Protein AF-A0A395UGI4-F1 (afdb_monomer)

Solvent-accessible surface area (backbone atoms only — not comparable to full-atom values): 19700 Å² total; per-residue (Å²): 137,86,82,78,85,77,80,78,75,86,82,89,70,91,66,65,62,76,94,48,85,80,87,84,87,88,86,59,79,79,59,77,71,51,45,39,60,83,46,100,85,31,59,90,41,23,66,78,26,71,66,46,48,51,50,50,52,51,50,52,51,53,50,51,51,52,50,50,53,50,48,53,52,51,39,50,52,51,52,53,51,36,54,75,70,63,32,61,76,83,80,79,77,87,56,60,68,61,46,53,51,53,51,51,50,46,51,51,51,51,38,54,45,39,71,76,45,43,70,82,72,42,87,83,55,49,72,66,56,48,27,49,53,48,48,51,51,43,48,59,75,71,41,95,56,54,67,64,53,49,54,52,51,50,56,60,72,69,46,51,75,69,53,48,50,52,53,51,60,47,55,76,78,42,51,70,68,57,51,50,54,50,53,50,54,52,47,55,51,51,52,49,53,52,52,48,51,43,40,51,72,74,34,28,92,76,39,41,40,63,88,48,51,47,56,52,42,72,80,41,37,42,81,83,34,68,80,42,54,84,50,82,84,76,93,55,53,41,55,51,45,51,48,52,5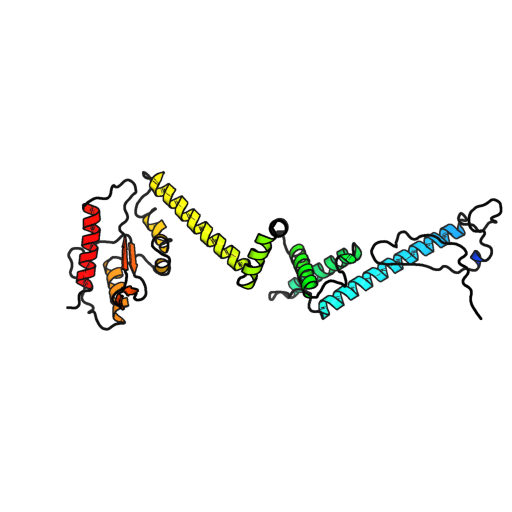1,51,55,65,50,47,82,47,95,66,76,78,90,68,80,83,89,51,98,66,49,82,54,74,66,79,37,76,42,70,46,90,63,69,46,69,46,99,82,71,44,73,41,75,59,68,48,81,44,84,79,70,33,60,76,58,82,86,50,70,67,60,54,49,49,55,52,48,53,51,49,54,52,51,62,71,69,50,70,130

Radius of gyration: 40.61 Å; Cα contacts (8 Å, |Δi|>4): 224; chains: 1; bounding box: 81×51×111 Å

Structure (mmCIF, N/CA/C/O backbone):
data_AF-A0A395UGI4-F1
#
_entry.id   AF-A0A395UGI4-F1
#
loop_
_atom_site.group_PDB
_atom_site.id
_atom_site.type_symbol
_atom_site.label_atom_id
_atom_site.label_alt_id
_atom_site.label_comp_id
_atom_site.label_asym_id
_atom_site.label_entity_id
_atom_site.label_seq_id
_atom_site.pdbx_PDB_ins_code
_atom_site.Cartn_x
_atom_site.Cartn_y
_atom_site.Cartn_z
_atom_site.occupancy
_atom_site.B_iso_or_equiv
_atom_site.auth_seq_id
_atom_site.auth_comp_id
_atom_site.auth_asym_id
_atom_site.auth_atom_id
_atom_site.pdbx_PDB_model_num
ATOM 1 N N . MET A 1 1 ? 45.024 -11.277 -51.605 1.00 31.66 1 MET A N 1
ATOM 2 C CA . MET A 1 1 ? 44.637 -9.966 -52.169 1.00 31.66 1 MET A CA 1
ATOM 3 C C . MET A 1 1 ? 44.112 -9.114 -51.014 1.00 31.66 1 MET A C 1
ATOM 5 O O . MET A 1 1 ? 43.078 -9.453 -50.453 1.00 31.66 1 MET A O 1
ATOM 9 N N . LYS A 1 2 ? 44.891 -8.131 -50.539 1.00 24.00 2 LYS A N 1
ATOM 10 C CA . LYS A 1 2 ? 44.502 -7.243 -49.428 1.00 24.00 2 LYS A CA 1
ATOM 11 C C . LYS A 1 2 ? 43.595 -6.148 -49.996 1.00 24.00 2 LYS A C 1
ATOM 13 O O . LYS A 1 2 ? 44.081 -5.300 -50.734 1.00 24.00 2 LYS A O 1
ATOM 18 N N . TRP A 1 3 ? 42.304 -6.174 -49.681 1.00 24.97 3 TRP A N 1
ATOM 19 C CA . TRP A 1 3 ? 41.402 -5.069 -50.006 1.00 24.97 3 TRP A CA 1
ATOM 20 C C . TRP A 1 3 ? 41.638 -3.941 -48.996 1.00 24.97 3 TRP A C 1
ATOM 22 O O . TRP A 1 3 ? 41.235 -4.045 -47.841 1.00 24.97 3 TRP A O 1
ATOM 32 N N . ILE A 1 4 ? 42.340 -2.888 -49.413 1.00 26.75 4 ILE A N 1
ATOM 33 C CA . ILE A 1 4 ? 42.411 -1.629 -48.667 1.00 26.75 4 ILE A CA 1
ATOM 34 C C . ILE A 1 4 ? 41.122 -0.871 -48.999 1.00 26.75 4 ILE A C 1
ATOM 36 O O . ILE A 1 4 ? 40.956 -0.389 -50.116 1.00 26.75 4 ILE A O 1
ATOM 40 N N . ILE A 1 5 ? 40.182 -0.805 -48.054 1.00 36.19 5 ILE A N 1
ATOM 41 C CA . ILE A 1 5 ? 38.991 0.043 -48.186 1.00 36.19 5 ILE A CA 1
ATOM 42 C C . ILE A 1 5 ? 39.437 1.481 -47.897 1.00 36.19 5 ILE A C 1
ATOM 44 O O . ILE A 1 5 ? 39.562 1.883 -46.743 1.00 36.19 5 ILE A O 1
ATOM 48 N N . LEU A 1 6 ? 39.729 2.246 -48.949 1.00 38.75 6 LEU A N 1
ATOM 49 C CA . LEU A 1 6 ? 39.945 3.690 -48.856 1.00 38.75 6 LEU A CA 1
ATOM 50 C C . LEU A 1 6 ? 38.591 4.372 -48.618 1.00 38.75 6 LEU A C 1
ATOM 52 O O . LEU A 1 6 ? 37.733 4.400 -49.499 1.00 38.75 6 LEU A O 1
ATOM 56 N N . LEU A 1 7 ? 38.391 4.914 -47.417 1.00 51.94 7 LEU A N 1
ATOM 57 C CA . LEU A 1 7 ? 37.257 5.784 -47.101 1.00 51.94 7 LEU A CA 1
ATOM 58 C C . LEU A 1 7 ? 37.448 7.124 -47.827 1.00 51.94 7 LEU A C 1
ATOM 60 O O . LEU A 1 7 ? 38.181 7.985 -47.353 1.00 51.94 7 LEU A O 1
ATOM 64 N N . ARG A 1 8 ? 36.806 7.285 -48.992 1.00 61.00 8 ARG A N 1
ATOM 65 C CA . ARG A 1 8 ? 36.917 8.496 -49.830 1.00 61.00 8 ARG A CA 1
ATOM 66 C C . ARG A 1 8 ? 36.122 9.696 -49.293 1.00 61.00 8 ARG A C 1
ATOM 68 O O . ARG A 1 8 ? 36.435 10.831 -49.629 1.00 61.00 8 ARG A O 1
ATOM 75 N N . ASN A 1 9 ? 35.104 9.469 -48.460 1.00 68.00 9 ASN A N 1
ATOM 76 C CA . ASN A 1 9 ? 34.315 10.522 -47.812 1.00 68.00 9 ASN A CA 1
ATOM 77 C C . ASN A 1 9 ? 33.636 9.991 -46.536 1.00 68.00 9 ASN A C 1
ATOM 79 O O . ASN A 1 9 ? 33.322 8.801 -46.452 1.00 68.00 9 ASN A O 1
ATOM 83 N N . LYS A 1 10 ? 33.400 10.865 -45.549 1.00 72.69 10 LYS A N 1
ATOM 84 C CA . LYS A 1 10 ? 32.690 10.542 -44.304 1.00 72.69 10 LYS A CA 1
ATOM 85 C C . LYS A 1 10 ? 31.566 11.548 -44.067 1.00 72.69 10 LYS A C 1
ATOM 87 O O . LYS A 1 10 ? 31.830 12.723 -43.835 1.00 72.69 10 LYS A O 1
ATOM 92 N N . ALA A 1 11 ? 30.334 11.053 -44.014 1.00 68.56 11 ALA A N 1
ATOM 93 C CA . ALA A 1 11 ? 29.184 11.800 -43.517 1.00 68.56 11 ALA A CA 1
ATOM 94 C C . ALA A 1 11 ? 28.806 11.295 -42.118 1.00 68.56 11 ALA A C 1
ATOM 96 O O . ALA A 1 11 ? 28.789 10.087 -41.869 1.00 68.56 11 ALA A O 1
ATOM 97 N N . LEU A 1 12 ? 28.513 12.212 -41.193 1.00 73.50 12 LEU A N 1
ATOM 98 C CA . LEU A 1 12 ? 28.021 11.847 -39.865 1.00 73.50 12 LEU A CA 1
ATOM 99 C C . LEU A 1 12 ? 26.529 11.495 -39.924 1.00 73.50 12 LEU A C 1
ATOM 101 O O . LEU A 1 12 ? 25.756 12.091 -40.676 1.00 73.50 12 LEU A O 1
ATOM 105 N N . SER A 1 13 ? 26.140 10.510 -39.119 1.00 67.44 13 SER A N 1
ATOM 106 C CA . SER A 1 13 ? 24.744 10.152 -38.877 1.00 67.44 13 SER A CA 1
ATOM 107 C C . SER A 1 13 ? 24.274 10.799 -37.578 1.00 67.44 13 SER A C 1
ATOM 109 O O . SER A 1 13 ? 24.976 10.738 -36.570 1.00 67.44 13 SER A O 1
ATOM 111 N N . GLU A 1 14 ? 23.066 11.357 -37.585 1.00 66.75 14 GLU A N 1
ATOM 112 C CA . GLU A 1 14 ? 22.390 11.887 -36.389 1.00 66.75 14 GLU A CA 1
ATOM 113 C C . GLU A 1 14 ? 21.842 10.770 -35.477 1.00 66.75 14 GLU A C 1
ATOM 115 O O . GLU A 1 14 ? 21.371 11.033 -34.376 1.00 66.75 14 GLU A O 1
ATOM 120 N N . LEU A 1 15 ? 21.914 9.507 -35.916 1.00 66.25 15 LEU A N 1
ATOM 121 C CA . LEU A 1 15 ? 21.342 8.349 -35.219 1.00 66.25 15 LEU A CA 1
ATOM 122 C C . LEU A 1 15 ? 22.221 7.817 -34.068 1.00 66.25 15 LEU A C 1
ATOM 124 O O . LEU A 1 15 ? 21.786 6.938 -33.328 1.00 66.25 15 LEU A O 1
ATOM 128 N N . ASN A 1 16 ? 23.450 8.322 -33.906 1.00 57.03 16 ASN A N 1
ATOM 129 C CA . ASN A 1 16 ? 24.426 7.846 -32.911 1.00 57.03 16 ASN A CA 1
ATOM 130 C C . ASN A 1 16 ? 24.257 8.511 -31.538 1.00 57.03 16 ASN A C 1
ATOM 132 O O . ASN A 1 16 ? 25.210 9.018 -30.946 1.00 57.03 16 ASN A O 1
ATOM 136 N N . LEU A 1 17 ? 23.034 8.507 -31.022 1.00 54.41 17 LEU A N 1
ATOM 137 C CA . LEU A 1 17 ? 22.710 8.999 -29.690 1.00 54.41 17 LEU A CA 1
ATOM 138 C C . LEU A 1 17 ? 21.843 7.936 -29.006 1.00 54.41 17 LEU A C 1
ATOM 140 O O . LEU A 1 17 ? 20.957 7.366 -29.640 1.00 54.41 17 LEU A O 1
ATOM 144 N N . LYS A 1 18 ? 22.090 7.690 -27.710 1.00 56.59 18 LYS A N 1
ATOM 145 C CA . LYS A 1 18 ? 21.330 6.765 -26.836 1.00 56.59 18 LYS A CA 1
ATOM 146 C C . LYS A 1 18 ? 21.670 5.265 -26.942 1.00 56.59 18 LYS A C 1
ATOM 148 O O . LYS A 1 18 ? 20.786 4.422 -27.038 1.00 56.59 18 LYS A O 1
ATOM 153 N N . GLY A 1 19 ? 22.957 4.908 -26.895 1.00 57.75 19 GLY A N 1
ATOM 154 C CA . GLY A 1 19 ? 23.402 3.522 -26.636 1.00 57.75 19 GLY A CA 1
ATOM 155 C C . GLY A 1 19 ? 23.408 2.558 -27.832 1.00 57.75 19 GLY A C 1
ATOM 156 O O . GLY A 1 19 ? 23.822 1.411 -27.679 1.00 57.75 19 GLY A O 1
ATOM 157 N N . PHE A 1 20 ? 23.020 3.025 -29.020 1.00 65.44 20 PHE A N 1
ATOM 158 C CA . PHE A 1 20 ? 23.080 2.275 -30.273 1.00 65.44 20 PHE A CA 1
ATOM 159 C C . PHE A 1 20 ? 23.992 2.991 -31.271 1.00 65.44 20 PHE A C 1
ATOM 161 O O . PHE A 1 20 ? 23.772 4.161 -31.580 1.00 65.44 20 PHE A O 1
ATOM 168 N N . PHE A 1 21 ? 25.003 2.289 -31.786 1.00 71.44 21 PHE A N 1
ATOM 169 C CA . PHE A 1 21 ? 25.930 2.824 -32.783 1.00 71.44 21 PHE A CA 1
ATOM 170 C C . PHE A 1 21 ? 25.646 2.181 -34.133 1.00 71.44 21 PHE A C 1
ATOM 172 O O . PHE A 1 21 ? 25.676 0.958 -34.259 1.00 71.44 21 PHE A O 1
ATOM 179 N N . CYS A 1 22 ? 25.379 3.001 -35.144 1.00 73.50 22 CYS A N 1
ATOM 180 C CA . CYS A 1 22 ? 25.118 2.531 -36.496 1.00 73.50 22 CYS A CA 1
ATOM 181 C C . CYS A 1 22 ? 26.097 3.174 -37.481 1.00 73.50 22 CYS A C 1
ATOM 183 O O . CYS A 1 22 ? 26.557 4.309 -37.320 1.00 73.50 22 CYS A O 1
ATOM 185 N N . SER A 1 23 ? 26.485 2.415 -38.498 1.00 80.88 23 SER A N 1
ATOM 186 C CA . SER A 1 23 ? 27.368 2.873 -39.567 1.00 80.88 23 SER A CA 1
ATOM 187 C C . SER A 1 23 ? 26.987 2.153 -40.848 1.00 80.88 23 SER A C 1
ATOM 189 O O . SER A 1 23 ? 26.719 0.955 -40.828 1.00 80.88 23 SER A O 1
ATOM 191 N N . ALA A 1 24 ? 26.962 2.887 -41.954 1.00 82.12 24 ALA A N 1
ATOM 192 C CA . ALA A 1 24 ? 26.753 2.329 -43.280 1.00 82.12 24 ALA A CA 1
ATOM 193 C C . ALA A 1 24 ? 27.998 2.572 -44.129 1.00 82.12 24 ALA A C 1
ATOM 195 O O . ALA A 1 24 ? 28.580 3.656 -44.086 1.00 82.12 24 ALA A O 1
ATOM 196 N N . TYR A 1 25 ? 28.367 1.572 -44.923 1.00 85.31 25 TYR A N 1
ATOM 197 C CA . TYR A 1 25 ? 29.405 1.687 -45.939 1.00 85.31 25 TYR A CA 1
ATOM 198 C C . TYR A 1 25 ? 28.746 1.555 -47.305 1.00 85.31 25 TYR A C 1
ATOM 200 O O . TYR A 1 25 ? 28.062 0.567 -47.574 1.00 85.31 25 TYR A O 1
ATOM 208 N N . VAL A 1 26 ? 28.942 2.556 -48.161 1.00 84.44 26 VAL A N 1
ATOM 209 C CA . VAL A 1 26 ? 28.437 2.544 -49.535 1.00 84.44 26 VAL A CA 1
ATOM 210 C C . VAL A 1 26 ? 29.608 2.291 -50.471 1.00 84.44 26 VAL A C 1
ATOM 212 O O . VAL A 1 26 ? 30.616 2.992 -50.413 1.00 84.44 26 VAL A O 1
ATOM 215 N N . ARG A 1 27 ? 29.470 1.285 -51.336 1.00 86.75 27 ARG A N 1
ATOM 216 C CA . ARG A 1 27 ? 30.427 0.976 -52.399 1.00 86.75 27 ARG A CA 1
ATOM 217 C C . ARG A 1 27 ? 29.729 1.122 -53.745 1.00 86.75 27 ARG A C 1
ATOM 219 O O . ARG A 1 27 ? 28.652 0.565 -53.932 1.00 86.75 27 ARG A O 1
ATOM 226 N N . SER A 1 28 ? 30.342 1.869 -54.652 1.00 84.88 28 SER A N 1
ATOM 227 C CA . SER A 1 28 ? 29.897 2.039 -56.035 1.00 84.88 28 SER A CA 1
ATOM 228 C C . SER A 1 28 ? 31.080 2.507 -56.875 1.00 84.88 28 SER A C 1
ATOM 230 O O . SER A 1 28 ? 31.864 3.326 -56.393 1.00 84.88 28 SER A O 1
ATOM 232 N N . ASP A 1 29 ? 31.163 2.043 -58.118 1.00 86.56 29 ASP A N 1
ATOM 233 C CA . ASP A 1 29 ? 32.174 2.471 -59.097 1.00 86.56 29 ASP A CA 1
ATOM 234 C C . ASP A 1 29 ? 32.059 3.980 -59.396 1.00 86.56 29 ASP A C 1
ATOM 236 O O . ASP A 1 29 ? 33.015 4.638 -59.797 1.00 86.56 29 ASP A O 1
ATOM 240 N N . TRP A 1 30 ? 30.899 4.590 -59.107 1.00 85.19 30 TRP A N 1
ATOM 241 C CA . TRP A 1 30 ? 30.729 6.044 -59.168 1.00 85.19 30 TRP A CA 1
ATOM 242 C C . TRP A 1 30 ? 31.754 6.790 -58.298 1.00 85.19 30 TRP A C 1
ATOM 244 O O . TRP A 1 30 ? 32.208 7.867 -58.678 1.00 85.19 30 TRP A O 1
ATOM 254 N N . PHE A 1 31 ? 32.171 6.206 -57.169 1.00 84.94 31 PHE A N 1
ATOM 255 C CA . PHE A 1 31 ? 33.132 6.830 -56.261 1.00 84.94 31 PHE A CA 1
ATOM 256 C C . PHE A 1 31 ? 34.591 6.757 -56.740 1.00 84.94 31 PHE A C 1
ATOM 258 O O . PHE A 1 31 ? 35.448 7.348 -56.080 1.00 84.94 31 PHE A O 1
ATOM 265 N N . ASP A 1 32 ? 34.895 6.084 -57.857 1.00 83.81 32 ASP A N 1
ATOM 266 C CA . ASP A 1 32 ? 36.275 5.850 -58.306 1.00 83.81 32 ASP A CA 1
ATOM 267 C C . ASP A 1 32 ? 37.036 7.117 -58.728 1.00 83.81 32 ASP A C 1
ATOM 269 O O . ASP A 1 32 ? 38.257 7.160 -58.558 1.00 83.81 32 ASP A O 1
ATOM 273 N N . ASP A 1 33 ? 36.320 8.185 -59.098 1.00 81.12 33 ASP A N 1
ATOM 274 C CA . ASP A 1 33 ? 36.875 9.518 -59.408 1.00 81.12 33 ASP A CA 1
ATOM 275 C C . ASP A 1 33 ? 36.258 10.628 -58.533 1.00 81.12 33 ASP A C 1
ATOM 277 O O . ASP A 1 33 ? 36.133 11.775 -58.954 1.00 81.12 33 ASP A O 1
ATOM 281 N N . PHE A 1 34 ? 35.787 10.289 -57.329 1.00 81.38 34 PHE A N 1
ATOM 282 C CA . PHE A 1 34 ? 35.134 11.257 -56.442 1.00 81.38 34 PHE A CA 1
ATOM 283 C C . PHE A 1 34 ? 36.121 12.315 -55.926 1.00 81.38 34 PHE A C 1
ATOM 285 O O . PHE A 1 34 ? 37.081 11.977 -55.231 1.00 81.38 34 PHE A O 1
ATOM 292 N N . GLY A 1 35 ? 35.844 13.588 -56.219 1.00 77.25 35 GLY A N 1
ATOM 293 C CA . GLY A 1 35 ? 36.692 14.739 -55.891 1.00 77.25 35 GLY A CA 1
ATOM 294 C C . GLY A 1 35 ? 36.603 15.225 -54.442 1.00 77.25 35 GLY A C 1
ATOM 295 O O . GLY A 1 35 ? 37.319 16.144 -54.063 1.00 77.25 35 GLY A O 1
ATOM 296 N N . GLY A 1 36 ? 35.755 14.618 -53.606 1.00 78.50 36 GLY A N 1
ATO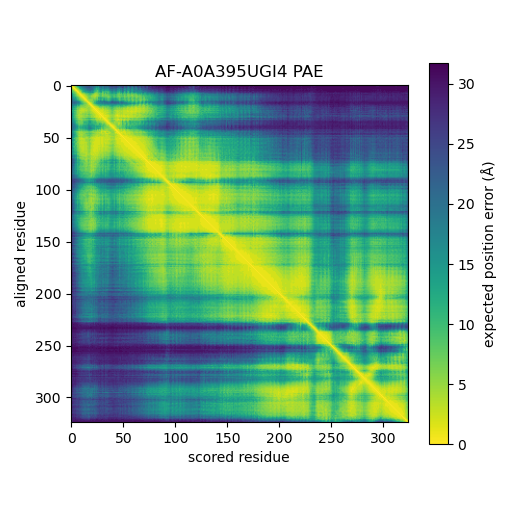M 297 C CA . GLY A 1 36 ? 35.567 15.078 -52.232 1.00 78.50 36 GLY A CA 1
ATOM 298 C C . GLY A 1 36 ? 34.606 16.264 -52.157 1.00 78.50 36 GLY A C 1
ATOM 299 O O . GLY A 1 36 ? 33.485 16.185 -52.666 1.00 78.50 36 GLY A O 1
ATOM 300 N N . ASN A 1 37 ? 35.036 17.333 -51.483 1.00 75.38 37 ASN A N 1
ATOM 301 C CA . ASN A 1 37 ? 34.255 18.563 -51.340 1.00 75.38 37 ASN A CA 1
ATOM 302 C C . ASN A 1 37 ? 34.109 19.286 -52.685 1.00 75.38 37 ASN A C 1
ATOM 304 O O . ASN A 1 37 ? 34.891 19.061 -53.608 1.00 75.38 37 ASN A O 1
ATOM 308 N N . ALA A 1 38 ? 33.092 20.137 -52.805 1.00 74.31 38 ALA A N 1
ATOM 309 C CA . ALA A 1 38 ? 32.912 20.994 -53.969 1.00 74.31 38 ALA A CA 1
ATOM 310 C C . ALA A 1 38 ? 33.976 22.108 -53.968 1.00 74.31 38 ALA A C 1
ATOM 312 O O . ALA A 1 38 ? 33.797 23.134 -53.323 1.00 74.31 38 ALA A O 1
ATOM 313 N N . ASP A 1 39 ? 35.079 21.891 -54.684 1.00 72.69 39 ASP A N 1
ATOM 314 C CA . ASP A 1 39 ? 36.152 22.862 -54.886 1.00 72.69 39 ASP A CA 1
ATOM 315 C C . ASP A 1 39 ? 36.352 23.094 -56.392 1.00 72.69 39 ASP A C 1
ATOM 317 O O . ASP A 1 39 ? 35.886 22.321 -57.226 1.00 72.69 39 ASP A O 1
ATOM 321 N N . LEU A 1 40 ? 37.099 24.138 -56.766 1.00 63.25 40 LEU A N 1
ATOM 322 C CA . LEU A 1 40 ? 37.352 24.502 -58.172 1.00 63.25 40 LEU A CA 1
ATOM 323 C C . LEU A 1 40 ? 38.037 23.384 -58.993 1.00 63.25 40 LEU A C 1
ATOM 325 O O . LEU A 1 40 ? 38.033 23.420 -60.220 1.00 63.25 40 LEU A O 1
ATOM 329 N N . LEU A 1 41 ? 38.664 22.418 -58.313 1.00 65.50 41 LEU A N 1
ATOM 330 C CA . LEU A 1 41 ? 39.363 21.269 -58.902 1.00 65.50 41 LEU A CA 1
ATOM 331 C C . LEU A 1 41 ? 38.520 19.985 -58.886 1.00 65.50 41 LEU A C 1
ATOM 333 O O . LEU A 1 41 ? 38.939 18.963 -59.431 1.00 65.50 41 LEU A O 1
ATOM 337 N N . SER A 1 42 ? 37.356 20.023 -58.243 1.00 64.38 42 SER A N 1
ATOM 338 C CA . SER A 1 42 ? 36.440 18.897 -58.155 1.00 64.38 42 SER A CA 1
ATOM 339 C C . SER A 1 42 ? 35.667 18.820 -59.468 1.00 64.38 42 SER A C 1
ATOM 341 O O . SER A 1 42 ? 34.894 19.717 -59.786 1.00 64.38 42 SER A O 1
ATOM 343 N N . GLY A 1 43 ? 35.897 17.769 -60.260 1.00 71.50 43 GLY A N 1
ATOM 344 C CA . GLY A 1 43 ? 35.063 17.484 -61.436 1.00 71.50 43 GLY A CA 1
ATOM 345 C C . GLY A 1 43 ? 33.609 17.181 -61.042 1.00 71.50 43 GLY A C 1
ATOM 346 O O . GLY A 1 43 ? 33.251 17.271 -59.873 1.00 71.50 43 GLY A O 1
ATOM 347 N N . ASP A 1 44 ? 32.782 16.716 -61.980 1.00 77.38 44 ASP A N 1
ATOM 348 C CA . ASP A 1 44 ? 31.323 16.527 -61.801 1.00 77.38 44 ASP A CA 1
ATOM 349 C C . ASP A 1 44 ? 30.893 15.570 -60.657 1.00 77.38 44 ASP A C 1
ATOM 351 O O . ASP A 1 44 ? 29.709 15.437 -60.343 1.00 77.38 44 ASP A O 1
ATOM 355 N N . LYS A 1 45 ? 31.841 14.872 -60.019 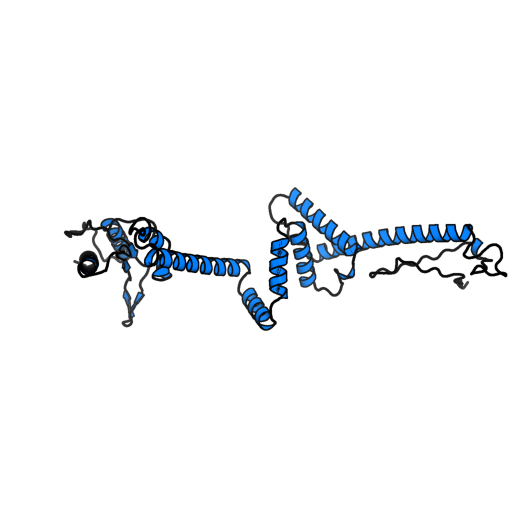1.00 83.94 45 LYS A N 1
ATOM 356 C CA . LYS A 1 45 ? 31.616 13.925 -58.919 1.00 83.94 45 LYS A CA 1
ATOM 357 C C . LYS A 1 45 ? 32.122 14.502 -57.591 1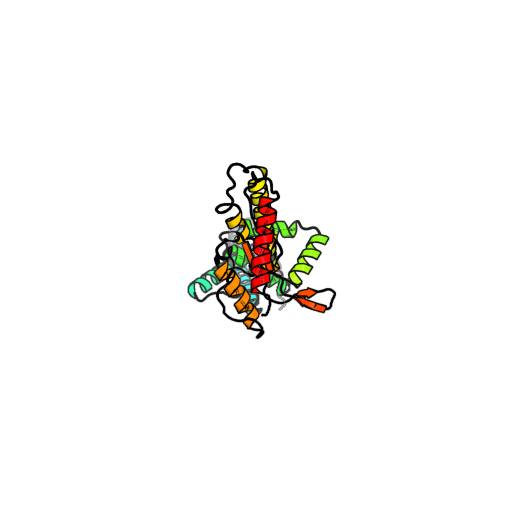.00 83.94 45 LYS A C 1
ATOM 359 O O . LYS A 1 45 ? 33.258 14.254 -57.191 1.00 83.94 45 LYS A O 1
ATOM 364 N N . HIS A 1 46 ? 31.262 15.223 -56.879 1.00 83.81 46 HIS A N 1
ATOM 365 C CA . HIS A 1 46 ? 31.567 15.849 -55.582 1.00 83.81 46 HIS A CA 1
ATOM 366 C C . HIS A 1 46 ? 30.367 15.783 -54.621 1.00 83.81 46 HIS A C 1
ATOM 368 O O . HIS A 1 46 ? 29.291 15.300 -54.988 1.00 83.81 46 HIS A O 1
ATOM 374 N N . THR A 1 47 ? 30.538 16.255 -53.382 1.00 82.50 47 THR A N 1
ATOM 375 C CA . THR A 1 47 ? 29.516 16.209 -52.314 1.00 82.50 47 THR A CA 1
ATOM 376 C C . THR A 1 47 ? 28.202 16.930 -52.626 1.00 82.50 47 THR A C 1
ATOM 378 O O . THR A 1 47 ? 27.209 16.675 -51.952 1.00 82.50 47 THR A O 1
ATOM 381 N N . GLU A 1 48 ? 28.178 17.825 -53.612 1.00 82.81 48 GLU A N 1
ATOM 382 C CA . GLU A 1 48 ? 26.976 18.584 -53.999 1.00 82.81 48 GLU A CA 1
ATOM 383 C C . GLU A 1 48 ? 26.351 18.077 -55.307 1.00 82.81 48 GLU A C 1
ATOM 385 O O . GLU A 1 48 ? 25.309 18.572 -55.718 1.00 82.81 48 GLU A O 1
ATOM 390 N N . SER A 1 49 ? 26.950 17.068 -55.951 1.00 86.56 49 SER A N 1
ATOM 391 C CA . SER A 1 49 ? 26.372 16.457 -57.151 1.00 86.56 49 SER A CA 1
ATOM 392 C C . SER A 1 49 ? 25.037 15.770 -56.837 1.00 86.56 49 SER A C 1
ATOM 394 O O . SER A 1 49 ? 24.909 15.080 -55.820 1.00 86.56 49 SER A O 1
ATOM 396 N N . ASP A 1 50 ? 24.056 15.885 -57.740 1.00 87.25 50 ASP A N 1
ATOM 397 C CA . ASP A 1 50 ? 22.722 15.282 -57.571 1.00 87.25 50 ASP A CA 1
ATOM 398 C C . ASP A 1 50 ? 22.801 13.780 -57.267 1.00 87.25 50 ASP A C 1
ATOM 400 O O . ASP A 1 50 ? 22.078 13.252 -56.419 1.00 87.25 50 ASP A O 1
ATOM 404 N N . VAL A 1 51 ? 23.737 13.090 -57.925 1.00 87.38 51 VAL A N 1
ATOM 405 C CA . VAL A 1 51 ? 23.978 11.657 -57.732 1.00 87.38 51 VAL A CA 1
ATOM 406 C C . VAL A 1 51 ? 24.472 11.369 -56.313 1.00 87.38 51 VAL A C 1
ATOM 408 O O . VAL A 1 51 ? 23.960 10.452 -55.668 1.00 87.38 51 VAL A O 1
ATOM 411 N N . PHE A 1 52 ? 25.410 12.159 -55.777 1.00 85.75 52 PHE A N 1
ATOM 412 C CA . PHE A 1 52 ? 25.862 12.006 -54.391 1.00 85.75 52 PHE A CA 1
ATOM 413 C C . PHE A 1 52 ? 24.736 12.272 -53.395 1.00 85.75 52 PHE A C 1
ATOM 415 O O . PHE A 1 52 ? 24.559 11.495 -52.456 1.00 85.75 52 PHE A O 1
ATOM 422 N N . VAL A 1 53 ? 23.952 13.334 -53.605 1.00 86.00 53 VAL A N 1
ATOM 423 C CA . VAL A 1 53 ? 22.819 13.689 -52.738 1.00 86.00 53 VAL A CA 1
ATOM 424 C C . VAL A 1 53 ? 21.797 12.550 -52.697 1.00 86.00 53 VAL A C 1
ATOM 426 O O . VAL A 1 53 ? 21.360 12.156 -51.613 1.00 86.00 53 VAL A O 1
ATOM 429 N N . GLN A 1 54 ? 21.475 11.946 -53.846 1.00 88.56 54 GLN A N 1
ATOM 430 C CA . GLN A 1 54 ? 20.586 10.783 -53.923 1.00 88.56 54 GLN A CA 1
ATOM 431 C C . GLN A 1 54 ? 21.176 9.541 -53.244 1.00 88.56 54 GLN A C 1
ATOM 433 O O . GLN A 1 54 ? 20.474 8.859 -52.492 1.00 88.56 54 GLN A O 1
ATOM 438 N N . ILE A 1 55 ? 22.463 9.241 -53.464 1.00 87.50 55 ILE A N 1
ATOM 439 C CA . ILE A 1 55 ? 23.149 8.123 -52.798 1.00 87.50 55 ILE A CA 1
ATOM 440 C C . ILE A 1 55 ? 23.126 8.320 -51.278 1.00 87.50 55 ILE A C 1
ATOM 442 O O . ILE A 1 55 ? 22.786 7.390 -50.544 1.00 87.50 55 ILE A O 1
ATOM 446 N N . LEU A 1 56 ? 23.437 9.526 -50.798 1.00 85.19 56 LEU A N 1
ATOM 447 C CA . LEU A 1 56 ? 23.449 9.858 -49.378 1.00 85.19 56 LEU A CA 1
ATOM 448 C C . LEU A 1 56 ? 22.046 9.772 -48.768 1.00 85.19 56 LEU A C 1
ATOM 450 O O . LEU A 1 56 ? 21.894 9.205 -47.687 1.00 85.19 56 LEU A O 1
ATOM 454 N N . ALA A 1 57 ? 21.019 10.284 -49.452 1.00 86.31 57 ALA A N 1
ATOM 455 C CA . ALA A 1 57 ? 19.630 10.190 -49.008 1.00 86.31 57 ALA A CA 1
ATOM 456 C C . ALA A 1 57 ? 19.169 8.727 -48.896 1.00 86.31 57 ALA A C 1
ATOM 458 O O . ALA A 1 57 ? 18.623 8.324 -47.866 1.00 86.31 57 ALA A O 1
ATOM 459 N N . ASN A 1 58 ? 19.466 7.903 -49.905 1.00 88.75 58 ASN A N 1
ATOM 460 C CA . ASN A 1 58 ? 19.148 6.474 -49.896 1.00 88.75 58 ASN A CA 1
ATOM 461 C C . ASN A 1 58 ? 19.904 5.719 -48.797 1.00 88.75 58 ASN A C 1
ATOM 463 O O . ASN A 1 58 ? 19.310 4.906 -48.087 1.00 88.75 58 ASN A O 1
ATOM 467 N N . ALA A 1 59 ? 21.196 6.003 -48.615 1.00 87.00 59 ALA A N 1
ATOM 468 C CA . ALA A 1 59 ? 22.009 5.399 -47.565 1.00 87.00 59 ALA A CA 1
ATOM 469 C C . ALA A 1 59 ? 21.500 5.775 -46.167 1.00 87.00 59 ALA A C 1
ATOM 471 O O . ALA A 1 59 ? 21.348 4.896 -45.321 1.00 87.00 59 ALA A O 1
ATOM 472 N N . LYS A 1 60 ? 21.169 7.054 -45.934 1.00 84.50 60 LYS A N 1
ATOM 473 C CA . LYS A 1 60 ? 20.561 7.524 -44.678 1.00 84.50 60 LYS A CA 1
ATOM 474 C C . LYS A 1 60 ? 19.206 6.864 -44.425 1.00 84.50 60 LYS A C 1
ATOM 476 O O . LYS A 1 60 ? 18.950 6.438 -43.302 1.00 84.50 60 LYS A O 1
ATOM 481 N N . SER A 1 61 ? 18.361 6.741 -45.451 1.00 86.50 61 SER A N 1
ATOM 482 C CA . SER A 1 61 ? 17.043 6.104 -45.339 1.00 86.50 61 SER A CA 1
ATOM 483 C C . SER A 1 61 ? 17.157 4.618 -44.976 1.00 86.50 61 SER A C 1
ATOM 485 O O . SER A 1 61 ? 16.563 4.178 -43.992 1.00 86.50 61 SER A O 1
ATOM 487 N N . ARG A 1 62 ? 18.013 3.858 -45.678 1.00 86.69 62 ARG A N 1
ATOM 488 C CA . ARG A 1 62 ? 18.276 2.444 -45.355 1.00 86.69 62 ARG A CA 1
ATOM 489 C C . ARG A 1 62 ? 18.898 2.265 -43.975 1.00 86.69 62 ARG A C 1
ATOM 491 O O . ARG A 1 62 ? 18.450 1.415 -43.217 1.00 86.69 62 ARG A O 1
ATOM 498 N N . LEU A 1 63 ? 19.887 3.087 -43.618 1.00 85.00 63 LEU A N 1
ATOM 499 C CA . LEU A 1 63 ? 20.505 3.050 -42.290 1.00 85.00 63 LEU A CA 1
ATOM 500 C C . LEU A 1 63 ? 19.477 3.322 -41.185 1.00 85.00 63 LEU A C 1
ATOM 502 O O . LEU A 1 63 ? 19.501 2.656 -40.155 1.00 85.00 63 LEU A O 1
ATOM 506 N N . ARG A 1 64 ? 18.549 4.262 -41.404 1.00 83.06 64 ARG A N 1
ATOM 507 C CA . ARG A 1 64 ? 17.452 4.546 -40.472 1.00 83.06 64 ARG A CA 1
ATOM 508 C C . ARG A 1 64 ? 16.492 3.363 -40.342 1.00 83.06 64 ARG A C 1
ATOM 510 O O . ARG A 1 64 ? 16.081 3.056 -39.228 1.00 83.06 64 ARG A O 1
ATOM 517 N N . GLN A 1 65 ? 16.154 2.699 -41.445 1.00 84.88 65 GLN A N 1
ATOM 518 C CA . GLN A 1 65 ? 15.299 1.511 -41.430 1.00 84.88 65 GLN A CA 1
ATOM 519 C C . GLN A 1 65 ? 15.951 0.355 -40.657 1.00 84.88 65 GLN A C 1
ATOM 521 O O . GLN A 1 65 ? 15.326 -0.206 -39.760 1.00 84.88 65 GLN A O 1
ATOM 526 N N . GLU A 1 66 ? 17.224 0.059 -40.930 1.00 83.31 66 GLU A N 1
ATOM 527 C CA . GLU A 1 66 ? 17.983 -0.965 -40.198 1.00 83.31 66 GLU A CA 1
ATOM 528 C C . GLU A 1 66 ? 18.145 -0.618 -38.715 1.00 83.31 66 GLU A C 1
ATOM 530 O O . GLU A 1 66 ? 18.016 -1.481 -37.852 1.00 83.31 66 GLU A O 1
ATOM 535 N N . TYR A 1 67 ? 18.360 0.660 -38.396 1.00 80.62 67 TYR A N 1
ATOM 536 C CA . TYR A 1 67 ? 18.426 1.137 -37.017 1.00 80.62 67 TYR A CA 1
ATOM 537 C C . TYR A 1 67 ? 17.113 0.891 -36.253 1.00 80.62 67 TYR A C 1
ATOM 539 O O . TYR A 1 67 ? 17.145 0.431 -35.110 1.00 80.62 67 TYR A O 1
ATOM 547 N N . ILE A 1 68 ? 15.960 1.159 -36.877 1.00 77.88 68 ILE A N 1
ATOM 548 C CA . ILE A 1 68 ? 14.639 0.887 -36.286 1.00 77.88 68 ILE A CA 1
ATOM 549 C C . ILE A 1 68 ? 14.440 -0.623 -36.101 1.00 77.88 68 ILE A C 1
ATOM 551 O O . ILE A 1 68 ? 14.089 -1.059 -35.006 1.00 77.88 68 ILE A O 1
ATOM 555 N N . ASN A 1 69 ? 14.728 -1.425 -37.131 1.00 81.62 69 ASN A N 1
ATOM 556 C CA . ASN A 1 69 ? 14.612 -2.884 -37.066 1.00 81.62 69 ASN A CA 1
ATOM 557 C C . ASN A 1 69 ? 15.479 -3.473 -35.946 1.00 81.62 69 ASN A C 1
ATOM 559 O O . ASN A 1 69 ? 15.017 -4.313 -35.175 1.00 81.62 69 ASN A O 1
ATOM 563 N N . PHE A 1 70 ? 16.724 -3.008 -35.822 1.00 80.06 70 PHE A N 1
ATOM 564 C CA . PHE A 1 70 ? 17.638 -3.446 -34.773 1.00 80.06 70 PHE A CA 1
ATOM 565 C C . PHE A 1 70 ? 17.112 -3.112 -33.375 1.00 80.06 70 PHE A C 1
ATOM 567 O O . PHE A 1 70 ? 17.175 -3.950 -32.478 1.00 80.06 70 PHE A O 1
ATOM 574 N N . ARG A 1 71 ? 16.562 -1.909 -33.185 1.00 76.56 71 ARG A N 1
ATOM 575 C CA . ARG A 1 71 ? 15.993 -1.490 -31.898 1.00 76.56 71 ARG A CA 1
ATOM 576 C C . ARG A 1 71 ? 14.760 -2.286 -31.501 1.00 76.56 71 ARG A C 1
ATOM 578 O O . ARG A 1 71 ? 14.667 -2.672 -30.339 1.00 76.56 71 ARG A O 1
ATOM 585 N N . ASN A 1 72 ? 13.869 -2.566 -32.447 1.00 79.25 72 ASN A N 1
ATOM 586 C CA . ASN A 1 72 ? 12.692 -3.397 -32.197 1.00 79.25 72 ASN A CA 1
ATOM 587 C C . ASN A 1 72 ? 13.119 -4.805 -31.761 1.00 79.25 72 ASN A C 1
ATOM 589 O O . ASN A 1 72 ? 12.702 -5.273 -30.705 1.00 79.25 72 ASN A O 1
ATOM 593 N N . SER A 1 73 ? 14.048 -5.419 -32.501 1.00 83.56 73 SER A N 1
ATOM 594 C CA . SER A 1 73 ? 14.615 -6.726 -32.151 1.00 83.56 73 SER A CA 1
ATOM 595 C C . SER A 1 73 ? 15.321 -6.713 -30.790 1.00 83.56 73 SER A C 1
ATOM 597 O O . SER A 1 73 ? 15.191 -7.651 -30.010 1.00 83.56 73 SER A O 1
ATOM 599 N N . ALA A 1 74 ? 16.055 -5.646 -30.462 1.00 85.31 74 ALA A N 1
ATOM 600 C CA . ALA A 1 74 ? 16.699 -5.503 -29.158 1.00 85.31 74 ALA A CA 1
ATOM 601 C C . ALA A 1 74 ? 15.679 -5.375 -28.012 1.00 85.31 74 ALA A C 1
ATOM 603 O O . ALA A 1 74 ? 15.892 -5.937 -26.937 1.00 85.31 74 ALA A O 1
ATOM 604 N N . ALA A 1 75 ? 14.565 -4.674 -28.244 1.00 88.19 75 ALA A N 1
ATOM 605 C CA . ALA A 1 75 ? 13.470 -4.577 -27.288 1.00 88.19 75 ALA A CA 1
ATOM 606 C C . ALA A 1 75 ? 12.782 -5.939 -27.085 1.00 88.19 75 ALA A C 1
ATOM 608 O O . ALA A 1 75 ? 12.494 -6.309 -25.951 1.00 88.19 75 ALA A O 1
ATOM 609 N N . ASP A 1 76 ? 12.573 -6.715 -28.153 1.00 90.81 76 ASP A N 1
ATOM 610 C CA . ASP A 1 76 ? 12.051 -8.087 -28.070 1.00 90.81 76 ASP A CA 1
ATOM 611 C C . ASP A 1 76 ? 12.956 -8.997 -27.231 1.00 90.81 76 ASP A C 1
ATOM 613 O O . ASP A 1 76 ? 12.487 -9.633 -26.285 1.00 90.81 76 ASP A O 1
ATOM 617 N N . LEU A 1 77 ? 14.266 -8.971 -27.491 1.00 90.19 77 LEU A N 1
ATOM 618 C CA . LEU A 1 77 ? 15.252 -9.733 -26.719 1.00 90.19 77 LEU A CA 1
ATOM 619 C C . LEU A 1 77 ? 15.249 -9.355 -25.229 1.00 90.19 77 LEU A C 1
ATOM 621 O O . LEU A 1 77 ? 15.380 -10.228 -24.369 1.00 90.19 77 LEU A O 1
ATOM 625 N N . LEU A 1 78 ? 15.074 -8.069 -24.901 1.00 92.69 78 LEU A N 1
ATOM 626 C CA . LEU A 1 78 ? 14.945 -7.618 -23.513 1.00 92.69 78 LEU A CA 1
ATOM 627 C C . LEU A 1 78 ? 13.715 -8.238 -22.834 1.00 92.69 78 LEU A C 1
ATOM 629 O O . LEU A 1 78 ? 13.805 -8.701 -21.694 1.00 92.69 78 LEU A O 1
ATOM 633 N N . ILE A 1 79 ? 12.570 -8.244 -23.523 1.00 94.75 79 ILE A N 1
ATOM 634 C CA . ILE A 1 79 ? 11.322 -8.807 -22.998 1.00 94.75 79 ILE A CA 1
ATOM 635 C C . ILE A 1 79 ? 11.480 -10.308 -22.757 1.00 94.75 79 ILE A C 1
ATOM 637 O O . ILE A 1 79 ? 11.160 -10.778 -21.665 1.00 94.75 79 ILE A O 1
ATOM 641 N N . GLU A 1 80 ? 12.019 -11.049 -23.726 1.00 94.19 80 GLU A N 1
ATOM 642 C CA . GLU A 1 80 ? 12.289 -12.485 -23.593 1.00 94.19 80 GLU A CA 1
ATOM 643 C C . GLU A 1 80 ? 13.211 -12.780 -22.407 1.00 94.19 80 GLU A C 1
ATOM 645 O O . GLU A 1 80 ? 12.904 -13.638 -21.574 1.00 94.19 80 GLU A O 1
ATOM 650 N N . GLN A 1 81 ? 14.293 -12.010 -22.267 1.00 93.69 81 GLN A N 1
ATOM 651 C CA . GLN A 1 81 ? 15.204 -12.121 -21.133 1.00 93.69 81 GLN A CA 1
ATOM 652 C C . GLN A 1 81 ? 14.472 -11.902 -19.800 1.00 93.69 81 GLN A C 1
ATOM 654 O O . GLN A 1 81 ? 14.630 -12.684 -18.865 1.00 93.69 81 GLN A O 1
ATOM 659 N N . TYR A 1 82 ? 13.659 -10.850 -19.686 1.00 95.19 82 TYR A N 1
ATOM 660 C CA . TYR A 1 82 ? 12.965 -10.515 -18.438 1.00 95.19 82 TYR A CA 1
ATOM 661 C C . TYR A 1 82 ? 11.871 -11.533 -18.091 1.00 95.19 82 TYR A C 1
ATOM 663 O O . TYR A 1 82 ? 11.626 -11.801 -16.910 1.00 95.19 82 TYR A O 1
ATOM 671 N N . LEU A 1 83 ? 11.228 -12.124 -19.099 1.00 92.62 83 LEU A N 1
ATOM 672 C CA . LEU A 1 83 ? 10.299 -13.237 -18.923 1.00 92.62 83 LEU A CA 1
ATOM 673 C C . LEU A 1 83 ? 11.024 -14.478 -18.394 1.00 92.62 83 LEU A C 1
ATOM 675 O O . LEU A 1 83 ? 10.599 -15.029 -17.379 1.00 92.62 83 LEU A O 1
ATOM 679 N N . ALA A 1 84 ? 12.142 -14.866 -19.016 1.00 93.38 84 ALA A N 1
ATOM 680 C CA . ALA A 1 84 ? 12.949 -16.013 -18.599 1.00 93.38 84 ALA A CA 1
ATOM 681 C C . ALA A 1 84 ? 13.546 -15.831 -17.192 1.00 93.38 84 ALA A C 1
ATOM 683 O O . ALA A 1 84 ? 13.577 -16.762 -16.389 1.00 93.38 84 ALA A O 1
ATOM 684 N N . GLU A 1 85 ? 13.964 -14.611 -16.847 1.00 93.69 85 GLU A N 1
ATOM 685 C CA . GLU A 1 85 ? 14.448 -14.275 -15.507 1.00 93.69 85 GLU A CA 1
ATOM 686 C C . GLU A 1 85 ? 13.324 -14.235 -14.453 1.00 93.69 85 GLU A C 1
ATOM 688 O O . GLU A 1 85 ? 13.618 -14.155 -13.256 1.00 93.69 85 GLU A O 1
ATOM 693 N N . GLY A 1 86 ? 12.047 -14.285 -14.848 1.00 92.56 86 GLY A N 1
ATOM 694 C CA . GLY A 1 86 ? 10.903 -14.169 -13.942 1.00 92.56 86 GLY A CA 1
ATOM 695 C C . GLY A 1 86 ? 10.803 -12.785 -13.297 1.00 92.56 86 GLY A C 1
ATOM 696 O O . GLY A 1 86 ? 10.542 -12.678 -12.097 1.00 92.56 86 GLY A O 1
ATOM 697 N N . VAL A 1 87 ? 11.108 -11.730 -14.061 1.00 94.88 87 VAL A N 1
ATOM 698 C CA . VAL A 1 87 ? 11.030 -10.321 -13.636 1.00 94.88 87 VAL A CA 1
ATOM 699 C C . VAL A 1 87 ? 9.597 -9.790 -13.712 1.00 94.88 87 VAL A C 1
ATOM 701 O O . VAL A 1 87 ? 9.209 -8.969 -12.879 1.00 94.88 87 VAL A O 1
ATOM 704 N N . PHE A 1 88 ? 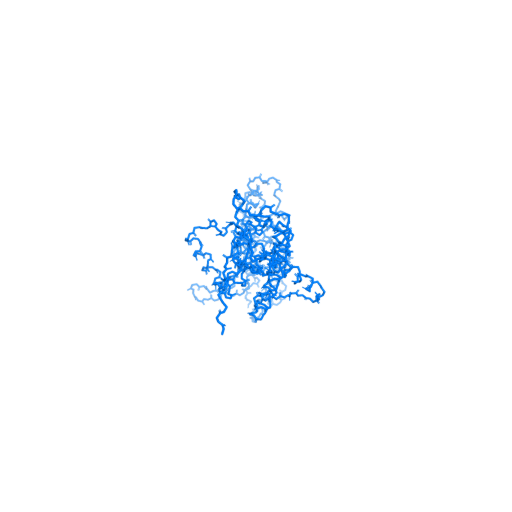8.817 -10.260 -14.688 1.00 93.69 88 PHE A N 1
ATOM 705 C CA . PHE A 1 88 ? 7.439 -9.818 -14.891 1.00 93.69 88 PHE A CA 1
ATOM 706 C C . PHE A 1 88 ? 6.537 -10.145 -13.685 1.00 93.69 88 PHE A C 1
ATOM 708 O O . PHE A 1 88 ? 6.737 -11.179 -13.041 1.00 93.69 88 PHE A O 1
ATOM 715 N N . PRO A 1 89 ? 5.547 -9.288 -13.371 1.00 88.88 89 PRO A N 1
ATOM 716 C CA . PRO A 1 89 ? 4.584 -9.548 -12.312 1.00 88.88 89 PRO A CA 1
ATOM 717 C C . PRO A 1 89 ? 3.756 -10.801 -12.604 1.00 88.88 89 PRO A C 1
ATOM 719 O O . PRO A 1 89 ? 3.468 -11.126 -13.757 1.00 88.88 89 PRO A O 1
ATOM 722 N N . GLU A 1 90 ? 3.342 -11.482 -11.542 1.00 84.56 90 GLU A N 1
ATOM 723 C CA . GLU A 1 90 ? 2.341 -12.538 -11.644 1.00 84.56 90 GLU A CA 1
ATOM 724 C C . GLU A 1 90 ? 0.974 -11.916 -11.926 1.00 84.56 90 GLU A C 1
ATOM 726 O O . GLU A 1 90 ? 0.542 -10.991 -11.229 1.00 84.56 90 GLU A O 1
ATOM 731 N N . MET A 1 91 ? 0.296 -12.434 -12.947 1.00 79.56 91 MET A N 1
ATOM 732 C CA . MET A 1 91 ? -1.066 -12.026 -13.267 1.00 79.56 91 MET A CA 1
ATOM 733 C C . MET A 1 91 ? -2.014 -12.636 -12.237 1.00 79.56 91 MET A C 1
ATOM 735 O O . MET A 1 91 ? -1.957 -13.836 -11.974 1.00 79.56 91 MET A O 1
ATOM 739 N N . LYS A 1 92 ? -2.866 -11.806 -11.634 1.00 70.12 92 LYS A N 1
ATOM 740 C CA . LYS A 1 92 ? -3.807 -12.228 -10.592 1.00 70.12 92 LYS A CA 1
ATOM 741 C C . LYS A 1 92 ? -5.215 -12.365 -11.167 1.00 70.12 92 LYS A C 1
ATOM 743 O O . LYS A 1 92 ? -5.626 -11.545 -11.980 1.00 70.12 92 LYS A O 1
ATOM 748 N N . GLY A 1 93 ? -5.968 -13.343 -10.672 1.00 75.88 93 GLY A N 1
ATOM 749 C CA . GLY A 1 93 ? -7.384 -13.532 -10.992 1.00 75.88 93 GLY A CA 1
ATOM 750 C C . GLY A 1 93 ? -7.645 -14.407 -12.218 1.00 75.88 93 GLY A C 1
ATOM 751 O O . GLY A 1 93 ? -6.759 -14.652 -13.035 1.00 75.88 93 GLY A O 1
ATOM 752 N N . ASP A 1 94 ? -8.891 -14.859 -12.334 1.00 81.00 94 ASP A N 1
ATOM 753 C CA . ASP A 1 94 ? -9.268 -15.960 -13.232 1.00 81.00 94 ASP A CA 1
ATOM 754 C C . ASP A 1 94 ? -9.578 -15.507 -14.669 1.00 81.00 94 ASP A C 1
ATOM 756 O O . ASP A 1 94 ? -9.727 -16.328 -15.575 1.00 81.00 94 ASP A O 1
ATOM 760 N N . ASN A 1 95 ? -9.665 -14.195 -14.918 1.00 88.19 95 ASN A N 1
ATOM 761 C CA . ASN A 1 95 ? -9.944 -13.665 -16.251 1.00 88.19 95 ASN A CA 1
ATOM 762 C C . ASN A 1 95 ? -8.675 -13.657 -17.118 1.00 88.19 95 ASN A C 1
ATOM 764 O O . ASN A 1 95 ? -7.930 -12.676 -17.174 1.00 88.19 95 ASN A O 1
ATOM 768 N N . VAL A 1 96 ? -8.460 -14.767 -17.823 1.00 87.44 96 VAL A N 1
ATOM 769 C CA . VAL A 1 96 ? -7.309 -14.981 -18.713 1.00 87.44 96 VAL A CA 1
ATOM 770 C C . VAL A 1 96 ? -7.195 -13.890 -19.783 1.00 87.44 96 VAL A C 1
ATOM 772 O O . VAL A 1 96 ? -6.105 -13.369 -20.001 1.00 87.44 96 VAL A O 1
ATOM 775 N N . VAL A 1 97 ? -8.309 -13.483 -20.401 1.00 88.56 97 VAL A N 1
ATOM 776 C CA . VAL A 1 97 ? -8.312 -12.492 -21.494 1.00 88.56 97 VAL A CA 1
ATOM 777 C C . VAL A 1 97 ? -7.858 -11.119 -21.001 1.00 88.56 97 VAL A C 1
ATOM 779 O O . VAL A 1 97 ? -7.012 -10.478 -21.627 1.00 88.56 97 VAL A O 1
ATOM 782 N N . LEU A 1 98 ? -8.383 -10.675 -19.857 1.00 86.69 98 LEU A N 1
ATOM 783 C CA . LEU A 1 98 ? -7.987 -9.405 -19.248 1.00 86.69 98 LEU A CA 1
ATOM 784 C C . LEU A 1 98 ? -6.507 -9.425 -18.843 1.00 86.69 98 LEU A C 1
ATOM 786 O O . LEU A 1 98 ? -5.781 -8.459 -19.075 1.00 86.69 98 LEU A O 1
ATOM 790 N N . ASN A 1 99 ? -6.043 -10.550 -18.300 1.00 88.00 99 ASN A N 1
ATOM 791 C CA . ASN A 1 99 ? -4.646 -10.729 -17.930 1.00 88.00 99 ASN A CA 1
ATOM 792 C C . ASN A 1 99 ? -3.712 -10.663 -19.150 1.00 88.00 99 ASN A C 1
ATOM 794 O O . ASN A 1 99 ? -2.689 -9.976 -19.123 1.00 88.00 99 ASN A O 1
ATOM 798 N N . GLU A 1 100 ? -4.062 -11.326 -20.250 1.00 88.81 100 GLU A N 1
ATOM 799 C CA . GLU A 1 100 ? -3.294 -11.229 -21.492 1.00 88.81 100 GLU A CA 1
ATOM 800 C C . GLU A 1 100 ? -3.266 -9.803 -22.046 1.00 88.81 100 GLU A C 1
ATOM 802 O O . GLU A 1 100 ? -2.214 -9.339 -22.492 1.00 88.81 100 GLU A O 1
ATOM 807 N N . PHE A 1 101 ? -4.395 -9.094 -21.990 1.00 89.19 101 PHE A N 1
ATOM 808 C CA . PHE A 1 101 ? -4.481 -7.701 -22.415 1.00 89.19 101 PHE A CA 1
ATOM 809 C C . PHE A 1 101 ? -3.554 -6.797 -21.589 1.00 89.19 101 PHE A C 1
ATOM 811 O O . PHE A 1 101 ? -2.725 -6.086 -22.158 1.00 89.19 101 PHE A O 1
ATOM 818 N N . HIS A 1 102 ? -3.609 -6.886 -20.257 1.00 88.69 102 HIS A N 1
ATOM 819 C CA . HIS A 1 102 ? -2.725 -6.130 -19.364 1.00 88.69 102 HIS A CA 1
ATOM 820 C C . HIS A 1 102 ? -1.247 -6.437 -19.614 1.00 88.69 102 HIS A C 1
ATOM 822 O O . HIS A 1 102 ? -0.423 -5.526 -19.698 1.00 88.69 102 HIS A O 1
ATOM 828 N N . ARG A 1 103 ? -0.902 -7.717 -19.802 1.00 90.94 103 ARG A N 1
ATOM 829 C CA . ARG A 1 103 ? 0.475 -8.119 -20.101 1.00 90.94 103 ARG A CA 1
ATOM 830 C C . ARG A 1 103 ? 0.962 -7.529 -21.422 1.00 90.94 103 ARG A C 1
ATOM 832 O O . ARG A 1 103 ? 2.086 -7.034 -21.483 1.00 90.94 103 ARG A O 1
ATOM 839 N N . LYS A 1 104 ? 0.129 -7.562 -22.468 1.00 92.00 104 LYS A N 1
ATOM 840 C CA . LYS A 1 104 ? 0.444 -6.948 -23.769 1.00 92.00 104 LYS A CA 1
ATOM 841 C C . LYS A 1 104 ? 0.663 -5.445 -23.631 1.00 92.00 104 LYS A C 1
ATOM 843 O O . LYS A 1 104 ? 1.630 -4.936 -24.194 1.00 92.00 104 LYS A O 1
ATOM 848 N N . GLN A 1 105 ? -0.167 -4.764 -22.843 1.00 92.00 105 GLN A N 1
ATOM 849 C CA . GLN A 1 105 ? -0.019 -3.332 -22.602 1.00 92.00 105 GLN A CA 1
ATOM 850 C C . GLN A 1 105 ? 1.300 -3.012 -21.891 1.00 92.00 105 GLN A C 1
ATOM 852 O O . GLN A 1 105 ? 2.052 -2.163 -22.363 1.00 92.00 105 GLN A O 1
ATOM 857 N N . LEU A 1 106 ? 1.636 -3.746 -20.824 1.00 94.56 106 LEU A N 1
ATOM 858 C CA . LEU A 1 106 ? 2.909 -3.585 -20.119 1.00 94.56 106 LEU A CA 1
ATOM 859 C C . LEU A 1 106 ? 4.112 -3.821 -21.045 1.00 94.56 106 LEU A C 1
ATOM 861 O O . LEU A 1 106 ? 5.046 -3.022 -21.053 1.00 94.56 106 LEU A O 1
ATOM 865 N N . ILE A 1 107 ? 4.087 -4.892 -21.848 1.00 94.75 107 ILE A N 1
ATOM 866 C CA . ILE A 1 107 ? 5.144 -5.180 -22.831 1.00 94.75 107 ILE A CA 1
ATOM 867 C C . ILE A 1 107 ? 5.276 -4.027 -23.828 1.00 94.75 107 ILE A C 1
ATOM 869 O O . ILE A 1 107 ? 6.389 -3.572 -24.082 1.00 94.75 107 ILE A O 1
ATOM 873 N N . SER A 1 108 ? 4.157 -3.533 -24.364 1.00 93.31 108 SER A N 1
ATOM 874 C CA . SER A 1 108 ? 4.156 -2.405 -25.298 1.00 93.31 108 SER A CA 1
ATOM 875 C C . SER A 1 108 ? 4.783 -1.164 -24.666 1.00 93.31 108 SER A C 1
ATOM 877 O O . SER A 1 108 ? 5.651 -0.547 -25.274 1.00 93.31 108 SER A O 1
ATOM 879 N N . THR A 1 109 ? 4.407 -0.826 -23.431 1.00 92.75 109 THR A N 1
ATOM 880 C CA . THR A 1 109 ? 4.978 0.311 -22.701 1.00 92.75 109 THR A CA 1
ATOM 881 C C . THR A 1 109 ? 6.482 0.151 -22.481 1.00 92.75 109 THR A C 1
ATOM 883 O O . THR A 1 109 ? 7.233 1.090 -22.734 1.00 92.75 109 THR A O 1
ATOM 886 N N . ILE A 1 110 ? 6.948 -1.034 -22.068 1.00 94.00 110 ILE A N 1
ATOM 887 C CA . ILE A 1 110 ? 8.383 -1.305 -21.879 1.00 94.00 110 ILE A CA 1
ATOM 888 C C . ILE A 1 110 ? 9.146 -1.121 -23.193 1.00 94.00 110 ILE A C 1
ATOM 890 O O . ILE A 1 110 ? 10.185 -0.465 -23.192 1.00 94.00 110 ILE A O 1
ATOM 894 N N . LYS A 1 111 ? 8.626 -1.646 -24.311 1.00 91.81 111 LYS A N 1
ATOM 895 C CA . LYS A 1 111 ? 9.248 -1.483 -25.634 1.00 91.81 111 LYS A CA 1
ATOM 896 C C . LYS A 1 111 ? 9.348 -0.015 -26.031 1.00 91.81 111 LYS A C 1
ATOM 898 O O . LYS A 1 111 ? 10.433 0.438 -26.375 1.00 91.81 111 LYS A O 1
ATOM 903 N N . THR A 1 112 ? 8.263 0.748 -25.881 1.00 89.06 112 THR A N 1
ATOM 904 C CA . THR A 1 112 ? 8.253 2.190 -26.170 1.00 89.06 112 THR A CA 1
ATOM 905 C C . THR A 1 112 ? 9.276 2.956 -25.327 1.00 89.06 112 THR A C 1
ATOM 907 O O . THR A 1 112 ? 9.983 3.814 -25.854 1.00 89.06 112 THR A O 1
ATOM 910 N N . ILE A 1 113 ?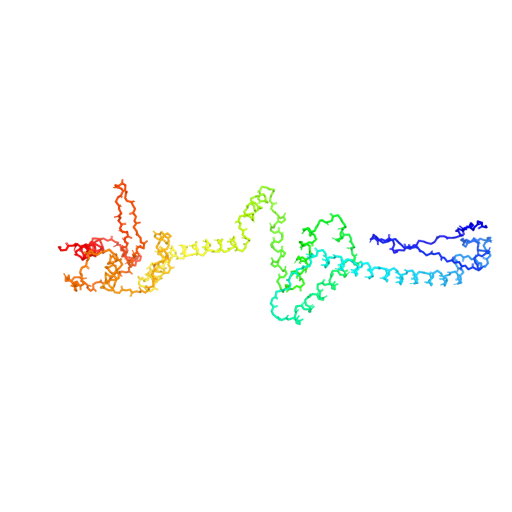 9.402 2.639 -24.032 1.00 90.06 113 ILE A N 1
ATOM 911 C CA . ILE A 1 113 ? 10.398 3.280 -23.160 1.00 90.06 113 ILE A CA 1
ATOM 912 C C . ILE A 1 113 ? 11.811 2.864 -23.566 1.00 90.06 113 ILE A C 1
ATOM 914 O O . ILE A 1 113 ? 12.677 3.724 -23.667 1.00 90.06 113 ILE A O 1
ATOM 918 N N . TYR A 1 114 ? 12.054 1.576 -23.821 1.00 88.31 114 TYR A N 1
ATOM 919 C CA . TYR A 1 114 ? 13.373 1.076 -24.209 1.00 88.31 114 TYR A CA 1
ATOM 920 C C . TYR A 1 114 ? 13.837 1.692 -25.525 1.00 88.31 114 TYR A C 1
ATOM 922 O O . TYR A 1 114 ? 14.980 2.108 -25.658 1.00 88.31 114 TYR A O 1
ATOM 930 N N . GLU A 1 115 ? 12.932 1.805 -26.489 1.00 82.94 115 GLU A N 1
ATOM 931 C CA . GLU A 1 115 ? 13.156 2.541 -27.720 1.00 82.94 115 GLU A CA 1
ATOM 932 C C . GLU A 1 115 ? 13.500 4.017 -27.435 1.00 82.94 115 GLU A C 1
ATOM 934 O O . GLU A 1 115 ? 14.461 4.558 -27.986 1.00 82.94 115 GLU A O 1
ATOM 939 N N . ALA A 1 116 ? 12.747 4.705 -26.582 1.00 82.50 116 ALA A N 1
ATOM 940 C CA . ALA A 1 116 ? 13.008 6.113 -26.298 1.00 82.50 116 ALA A CA 1
ATOM 941 C C . ALA A 1 116 ? 14.322 6.359 -25.529 1.00 82.50 116 ALA A C 1
ATOM 943 O O . ALA A 1 116 ? 15.024 7.330 -25.839 1.00 82.50 116 ALA A O 1
ATOM 944 N N . GLU A 1 117 ? 14.626 5.509 -24.544 1.00 84.19 117 GLU A N 1
ATOM 945 C CA . GLU A 1 117 ? 15.773 5.594 -23.639 1.00 84.19 117 GLU A CA 1
ATOM 946 C C . GLU A 1 117 ? 16.187 4.195 -23.111 1.00 84.19 117 GLU A C 1
ATOM 948 O O . GLU A 1 117 ? 15.718 3.744 -22.061 1.00 84.19 117 GLU A O 1
ATOM 953 N N . PRO A 1 118 ? 17.108 3.492 -23.798 1.00 84.44 118 PRO A N 1
ATOM 954 C CA . PRO A 1 118 ? 17.512 2.128 -23.430 1.00 84.44 118 PRO A CA 1
ATOM 955 C C . PRO A 1 118 ? 18.210 2.033 -22.068 1.00 84.44 118 PRO A C 1
ATOM 957 O O . PRO A 1 118 ? 18.200 0.975 -21.435 1.00 84.44 118 PRO A O 1
ATOM 960 N N . SER A 1 119 ? 18.835 3.127 -21.615 1.00 85.38 119 SER A N 1
ATOM 961 C CA . SER A 1 119 ? 19.612 3.171 -20.370 1.00 85.38 119 SER A CA 1
ATOM 962 C C . SER A 1 119 ? 18.761 2.933 -19.117 1.00 85.38 119 SER A C 1
ATOM 964 O O . SER A 1 119 ? 19.281 2.413 -18.128 1.00 85.38 119 SER A O 1
ATOM 966 N N . VAL A 1 120 ? 17.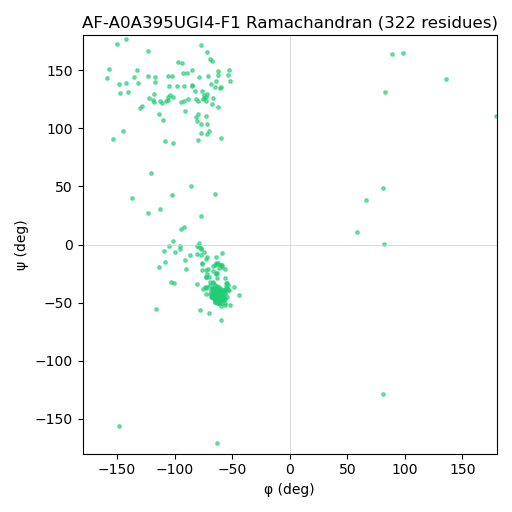448 3.204 -19.185 1.00 87.94 120 VAL A N 1
ATOM 967 C CA . VAL A 1 120 ? 16.470 2.885 -18.128 1.00 87.94 120 VAL A CA 1
ATOM 968 C C . VAL A 1 120 ? 16.509 1.397 -17.765 1.00 87.94 120 VAL A C 1
ATOM 970 O O . VAL A 1 120 ? 16.393 1.035 -16.597 1.00 87.94 120 VAL A O 1
ATOM 973 N N . PHE A 1 121 ? 16.744 0.528 -18.750 1.00 90.38 121 PHE A N 1
ATOM 974 C CA . PHE A 1 121 ? 16.819 -0.925 -18.581 1.00 90.38 121 PHE A CA 1
ATOM 975 C C . PHE A 1 121 ? 18.273 -1.418 -18.569 1.00 90.38 121 PHE A C 1
ATOM 977 O O . PHE A 1 121 ? 18.619 -2.421 -19.199 1.00 90.38 121 PHE A O 1
ATOM 984 N N . SER A 1 122 ? 19.143 -0.690 -17.860 1.00 84.25 122 SER A N 1
ATOM 985 C CA . SER A 1 122 ? 20.579 -0.968 -17.770 1.00 84.25 122 SER A CA 1
ATOM 986 C C . SER A 1 122 ? 20.885 -2.415 -17.369 1.00 84.25 122 SER A C 1
ATOM 988 O O . SER A 1 122 ? 20.286 -2.985 -16.454 1.00 84.25 122 SER A O 1
ATOM 990 N N . LYS A 1 123 ? 21.919 -2.990 -17.998 1.00 81.69 123 LYS A N 1
ATOM 991 C CA . LYS A 1 123 ? 22.445 -4.326 -17.667 1.00 81.69 123 LYS A CA 1
ATOM 992 C C . LYS A 1 123 ? 23.014 -4.422 -16.246 1.00 81.69 123 LYS A C 1
ATOM 994 O O . LYS A 1 123 ? 23.197 -5.528 -15.753 1.00 81.69 123 LYS A O 1
ATOM 999 N N . GLN A 1 124 ? 23.300 -3.290 -15.601 1.00 87.81 124 GLN A N 1
ATOM 1000 C CA . GLN A 1 124 ? 23.812 -3.239 -14.228 1.00 87.81 124 GLN A CA 1
ATOM 1001 C C . GLN A 1 124 ? 22.724 -3.495 -13.176 1.00 87.81 124 GLN A C 1
ATOM 1003 O O . GLN A 1 124 ? 23.051 -3.790 -12.028 1.00 87.81 124 GLN A O 1
ATOM 1008 N N . LEU A 1 125 ? 21.441 -3.397 -13.549 1.00 90.88 125 LEU A N 1
ATOM 1009 C CA . LEU A 1 125 ? 20.343 -3.664 -12.629 1.00 90.88 125 LEU A CA 1
ATOM 1010 C C . LEU A 1 125 ? 20.325 -5.144 -12.246 1.00 90.88 125 LEU A C 1
ATOM 1012 O O . LEU A 1 125 ? 20.241 -6.030 -13.101 1.00 90.88 125 LEU A O 1
ATOM 1016 N N . ASN A 1 126 ? 20.340 -5.421 -10.945 1.00 93.81 126 ASN A N 1
ATOM 1017 C CA . ASN A 1 126 ? 20.134 -6.776 -10.453 1.00 93.81 126 ASN A CA 1
ATOM 1018 C C . ASN A 1 126 ? 18.662 -7.204 -10.623 1.00 93.81 126 ASN A C 1
ATOM 1020 O O . ASN A 1 126 ? 17.765 -6.385 -10.836 1.00 93.81 126 ASN A O 1
ATOM 1024 N N . LYS A 1 127 ? 18.387 -8.507 -10.496 1.00 93.81 127 LYS A N 1
ATOM 1025 C CA . LYS A 1 127 ? 17.038 -9.073 -10.677 1.00 93.81 127 LYS A CA 1
ATOM 102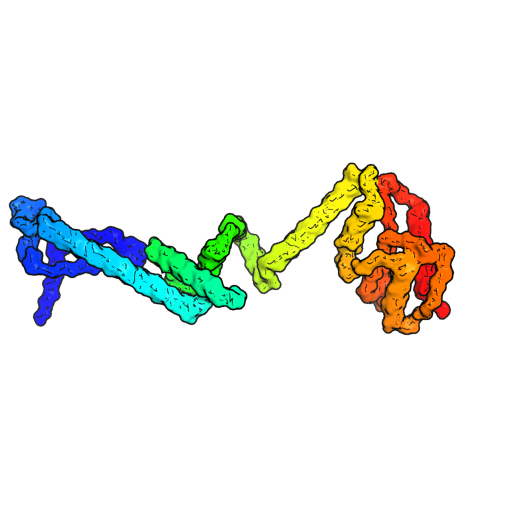6 C C . LYS A 1 127 ? 15.973 -8.399 -9.798 1.00 93.81 127 LYS A C 1
ATOM 1028 O O . LYS A 1 127 ? 14.847 -8.207 -10.254 1.00 93.81 127 LYS A O 1
ATOM 1033 N N . SER A 1 128 ? 16.307 -8.020 -8.565 1.00 92.62 128 SER A N 1
ATOM 1034 C CA . SER A 1 128 ? 15.375 -7.343 -7.653 1.00 92.62 128 SER A CA 1
ATOM 1035 C C . SER A 1 128 ? 15.053 -5.921 -8.115 1.00 92.62 128 SER A C 1
ATOM 1037 O O . SER A 1 128 ? 13.886 -5.540 -8.130 1.00 92.62 128 SER A O 1
ATOM 1039 N N . GLN A 1 129 ? 16.053 -5.163 -8.565 1.00 93.81 129 GLN A N 1
ATOM 1040 C CA . GLN A 1 129 ? 15.862 -3.819 -9.120 1.00 93.81 129 GLN A CA 1
ATOM 1041 C C . GLN A 1 129 ? 15.030 -3.859 -10.406 1.00 93.81 129 GLN A C 1
ATOM 1043 O O . GLN A 1 129 ? 14.077 -3.093 -10.536 1.00 93.81 129 GLN A O 1
ATOM 1048 N N . LYS A 1 130 ? 15.309 -4.814 -11.308 1.00 94.94 130 LYS A N 1
ATOM 1049 C CA . LYS A 1 130 ? 14.477 -5.052 -12.500 1.00 94.94 130 LYS A CA 1
ATOM 1050 C C . LYS A 1 130 ? 13.022 -5.328 -12.108 1.00 94.94 130 LYS A C 1
ATOM 1052 O O . LYS A 1 130 ? 12.110 -4.723 -12.661 1.00 94.94 130 LYS A O 1
ATOM 1057 N N . LYS A 1 131 ? 12.791 -6.201 -11.116 1.00 95.06 131 LYS A N 1
ATOM 1058 C CA . LYS A 1 131 ? 11.441 -6.516 -10.613 1.00 95.06 131 LYS A CA 1
ATOM 1059 C C . LYS A 1 131 ? 10.713 -5.286 -10.084 1.00 95.06 131 LYS A C 1
ATOM 1061 O O . LYS A 1 131 ? 9.525 -5.140 -10.351 1.00 95.06 131 LYS A O 1
ATOM 1066 N N . ILE A 1 132 ? 11.396 -4.427 -9.329 1.00 92.50 132 ILE A N 1
ATOM 1067 C CA . ILE A 1 132 ? 10.811 -3.189 -8.799 1.00 92.50 132 ILE A CA 1
ATOM 1068 C C . ILE A 1 132 ? 10.416 -2.264 -9.952 1.00 92.50 132 ILE A C 1
ATOM 1070 O O . ILE A 1 132 ? 9.262 -1.851 -10.012 1.00 92.50 132 ILE A O 1
ATOM 1074 N N . LEU A 1 133 ? 11.326 -2.019 -10.899 1.00 93.75 133 LEU A N 1
ATOM 1075 C CA . LEU A 1 133 ? 11.063 -1.177 -12.068 1.00 93.75 133 LEU A CA 1
ATOM 1076 C C . LEU A 1 133 ? 9.851 -1.674 -12.866 1.00 93.75 133 LEU A C 1
ATOM 1078 O O . LEU A 1 133 ? 8.927 -0.907 -13.124 1.00 93.75 133 LEU A O 1
ATOM 1082 N N . ILE A 1 134 ? 9.812 -2.966 -13.210 1.00 94.94 134 ILE A N 1
ATOM 1083 C CA . ILE A 1 134 ? 8.697 -3.520 -13.987 1.00 94.94 134 ILE A CA 1
ATOM 1084 C C . ILE A 1 134 ? 7.387 -3.483 -13.194 1.00 94.94 134 ILE A C 1
ATOM 1086 O O . ILE A 1 134 ? 6.352 -3.173 -13.771 1.00 94.94 134 ILE A O 1
ATOM 1090 N N . LYS A 1 135 ? 7.403 -3.734 -11.879 1.00 91.69 135 LYS A N 1
ATOM 1091 C CA . LYS A 1 135 ? 6.199 -3.602 -11.041 1.00 91.69 135 LYS A CA 1
ATOM 1092 C C . LYS A 1 135 ? 5.695 -2.161 -10.952 1.00 91.69 135 LYS A C 1
ATOM 1094 O O . LYS A 1 135 ? 4.487 -1.963 -10.891 1.00 91.69 135 LYS A O 1
ATOM 1099 N N . LEU A 1 136 ? 6.585 -1.169 -10.940 1.00 90.56 136 LEU A N 1
ATOM 1100 C CA . LEU A 1 136 ? 6.192 0.241 -10.978 1.00 90.56 136 LEU A CA 1
ATOM 1101 C C . LEU A 1 136 ? 5.549 0.594 -12.321 1.00 90.56 136 LEU A C 1
ATOM 1103 O O . LEU A 1 136 ? 4.469 1.176 -12.333 1.00 90.56 136 LEU A O 1
ATOM 1107 N N . LEU A 1 137 ? 6.151 0.174 -13.438 1.00 91.69 137 LEU A N 1
ATOM 1108 C CA . LEU A 1 137 ? 5.560 0.355 -14.769 1.00 91.69 137 LEU A CA 1
ATOM 1109 C C . LEU A 1 137 ? 4.204 -0.347 -14.884 1.00 91.69 137 LEU A C 1
ATOM 1111 O O . LEU A 1 137 ? 3.253 0.240 -15.383 1.00 91.69 137 LEU A O 1
ATOM 1115 N N . ASP A 1 138 ? 4.091 -1.566 -14.362 1.00 91.50 138 ASP A N 1
ATOM 1116 C CA . ASP A 1 138 ? 2.834 -2.312 -14.300 1.00 91.50 138 ASP A CA 1
ATOM 1117 C C . ASP A 1 138 ? 1.758 -1.557 -13.514 1.00 91.50 138 ASP A C 1
ATOM 1119 O O . ASP A 1 138 ? 0.624 -1.426 -13.968 1.00 91.50 138 ASP A O 1
ATOM 1123 N N . ARG A 1 139 ? 2.119 -0.980 -12.362 1.00 88.25 139 ARG A N 1
ATOM 1124 C CA . ARG A 1 139 ? 1.208 -0.139 -11.577 1.00 88.25 139 ARG A CA 1
ATOM 1125 C C . ARG A 1 139 ? 0.792 1.118 -12.326 1.00 88.25 139 ARG A C 1
ATOM 1127 O O . ARG A 1 139 ? -0.381 1.456 -12.272 1.00 88.25 139 ARG A O 1
ATOM 1134 N N . ILE A 1 140 ? 1.703 1.775 -13.037 1.00 88.06 140 ILE A N 1
ATOM 1135 C CA . ILE A 1 140 ? 1.382 2.963 -13.838 1.00 88.06 140 ILE A CA 1
ATOM 1136 C C . ILE A 1 140 ? 0.432 2.602 -14.987 1.00 88.06 140 ILE A C 1
ATOM 1138 O O . ILE A 1 140 ? -0.537 3.309 -15.232 1.00 88.06 140 ILE A O 1
ATOM 1142 N N . VAL A 1 141 ? 0.674 1.481 -15.667 1.00 87.50 141 VAL A N 1
ATOM 1143 C CA . VAL A 1 141 ? -0.154 1.026 -16.793 1.00 87.50 141 VAL A CA 1
ATOM 1144 C C . VAL A 1 141 ? -1.562 0.623 -16.345 1.00 87.50 141 VAL A C 1
ATOM 1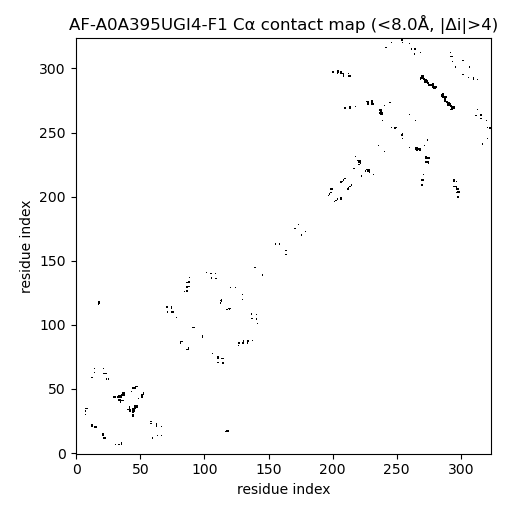146 O O . VAL A 1 141 ? -2.522 0.868 -17.070 1.00 87.50 141 VAL A O 1
ATOM 1149 N N . GLN A 1 142 ? -1.695 -0.001 -15.172 1.00 82.81 142 GLN A N 1
ATOM 1150 C CA . GLN A 1 142 ? -2.977 -0.517 -14.675 1.00 82.81 142 GLN A CA 1
ATOM 1151 C C . GLN A 1 142 ? -3.775 0.485 -13.829 1.00 82.81 142 GLN A C 1
ATOM 1153 O O . GLN A 1 142 ? -4.972 0.287 -13.617 1.00 82.81 142 GLN A O 1
ATOM 1158 N N . SER A 1 143 ? -3.131 1.509 -13.264 1.00 76.00 143 SER A N 1
ATOM 1159 C CA . SER A 1 143 ? -3.767 2.378 -12.275 1.00 76.00 143 SER A CA 1
ATOM 1160 C C . SER A 1 143 ? -4.491 3.550 -12.926 1.00 76.00 143 SER A C 1
ATOM 1162 O O . SER A 1 143 ? -3.882 4.393 -13.575 1.00 76.00 143 SER A O 1
ATOM 1164 N N . ASN A 1 144 ? -5.779 3.691 -12.613 1.00 73.25 144 ASN A N 1
ATOM 1165 C CA . ASN A 1 144 ? -6.527 4.933 -12.842 1.00 73.25 144 ASN A CA 1
ATOM 1166 C C . ASN A 1 144 ? -6.242 5.997 -11.758 1.00 73.25 144 ASN A C 1
ATOM 1168 O O . ASN A 1 144 ? -6.838 7.069 -11.769 1.00 73.25 144 ASN A O 1
ATOM 1172 N N . ARG A 1 145 ? -5.366 5.676 -10.799 1.00 74.94 145 ARG A N 1
ATOM 1173 C CA . ARG A 1 145 ? -4.990 6.458 -9.613 1.00 74.94 145 ARG A CA 1
ATOM 1174 C C . ARG A 1 145 ? -3.490 6.738 -9.635 1.00 74.94 145 ARG A C 1
ATOM 1176 O O . ARG A 1 145 ? -2.720 6.196 -8.840 1.00 74.94 145 ARG A O 1
ATOM 1183 N N . LEU A 1 146 ? -3.048 7.449 -10.670 1.00 81.50 146 LEU A N 1
ATOM 1184 C CA . LEU A 1 146 ? -1.630 7.770 -10.858 1.00 81.50 146 LEU A CA 1
ATOM 1185 C C . LEU A 1 146 ? -1.151 8.820 -9.857 1.00 81.50 146 LEU A C 1
ATOM 1187 O O . LEU A 1 146 ? -0.039 8.696 -9.356 1.00 81.50 146 LEU A O 1
ATOM 1191 N N . SER A 1 147 ? -1.997 9.801 -9.539 1.00 82.56 147 SER A N 1
ATOM 1192 C CA . SER A 1 147 ? -1.729 10.833 -8.532 1.00 82.56 147 SER A CA 1
ATOM 1193 C C . SER A 1 147 ? -1.299 10.226 -7.202 1.00 82.56 147 SER A C 1
ATOM 1195 O O . SER A 1 147 ? -0.218 10.518 -6.712 1.00 82.56 147 SER A O 1
ATOM 1197 N N . GLU A 1 148 ? -2.080 9.282 -6.686 1.00 84.38 148 GLU A N 1
ATOM 1198 C CA . GLU A 1 148 ? -1.861 8.681 -5.374 1.00 84.38 148 GLU A CA 1
ATOM 1199 C C . GLU A 1 148 ? -0.574 7.846 -5.333 1.00 84.38 148 GLU A C 1
ATOM 1201 O O . GLU A 1 148 ? 0.095 7.776 -4.305 1.00 84.38 148 GLU A O 1
ATOM 1206 N N . LEU A 1 149 ? -0.192 7.216 -6.453 1.00 84.88 149 LEU A N 1
ATOM 1207 C CA . LEU A 1 149 ? 1.096 6.528 -6.556 1.00 84.88 149 LEU A CA 1
ATOM 1208 C C . LEU A 1 149 ? 2.258 7.525 -6.477 1.00 84.88 149 LEU A C 1
ATOM 1210 O O . LEU A 1 149 ? 3.240 7.251 -5.788 1.00 84.88 149 LEU A O 1
ATOM 1214 N N . PHE A 1 150 ? 2.158 8.657 -7.178 1.00 85.88 150 PHE A N 1
ATOM 1215 C CA . PHE A 1 150 ? 3.190 9.690 -7.138 1.00 85.88 150 PHE A CA 1
ATOM 1216 C C . PHE A 1 150 ? 3.284 10.351 -5.764 1.00 85.88 150 PHE A C 1
ATOM 1218 O O . PHE A 1 150 ? 4.402 10.526 -5.294 1.00 85.88 150 PHE A O 1
ATOM 1225 N N . ASP A 1 151 ? 2.166 10.596 -5.078 1.00 88.25 151 ASP A N 1
ATOM 1226 C CA . ASP A 1 151 ? 2.163 11.117 -3.704 1.00 88.25 151 ASP A CA 1
ATOM 1227 C C . ASP A 1 151 ? 2.919 10.180 -2.743 1.00 88.25 151 ASP A C 1
ATOM 1229 O O . ASP A 1 151 ? 3.715 10.622 -1.914 1.00 88.25 151 ASP A O 1
ATOM 1233 N N . VAL A 1 152 ? 2.728 8.860 -2.878 1.00 87.81 152 VAL A N 1
ATOM 1234 C CA . VAL A 1 152 ? 3.453 7.864 -2.069 1.00 87.81 152 VAL A CA 1
ATOM 1235 C C . VAL A 1 152 ? 4.945 7.851 -2.401 1.00 87.81 152 VAL A C 1
ATOM 1237 O O . VAL A 1 152 ? 5.772 7.792 -1.492 1.00 87.81 152 VAL A O 1
ATOM 1240 N N . LEU A 1 153 ? 5.309 7.878 -3.686 1.00 87.88 153 LEU A N 1
ATOM 1241 C CA . LEU A 1 153 ? 6.714 7.871 -4.102 1.00 87.88 153 LEU A CA 1
ATOM 1242 C C . LEU A 1 153 ? 7.440 9.148 -3.673 1.00 87.88 153 LEU A C 1
ATOM 1244 O O . LEU A 1 153 ? 8.556 9.056 -3.169 1.00 87.88 153 LEU A O 1
ATOM 1248 N N . ASP A 1 154 ? 6.805 10.308 -3.827 1.00 91.00 154 ASP A N 1
ATOM 1249 C CA . ASP A 1 154 ? 7.336 11.596 -3.377 1.00 91.00 154 ASP A CA 1
ATOM 1250 C C . ASP A 1 154 ? 7.526 11.610 -1.857 1.00 91.00 154 ASP A C 1
ATOM 1252 O O . ASP A 1 154 ? 8.587 11.993 -1.359 1.00 91.00 154 ASP A O 1
ATOM 1256 N N . GLY A 1 155 ? 6.554 11.058 -1.122 1.00 91.50 155 GLY A N 1
ATOM 1257 C CA . GLY A 1 155 ? 6.658 10.845 0.315 1.00 91.50 155 GLY A CA 1
ATOM 1258 C C . GLY A 1 155 ? 7.857 9.982 0.709 1.00 91.50 155 GLY A C 1
ATOM 1259 O O . GLY A 1 155 ? 8.513 10.299 1.693 1.00 91.50 155 GLY A O 1
ATOM 1260 N N . VAL A 1 156 ? 8.183 8.932 -0.057 1.00 90.31 156 VAL A N 1
ATOM 1261 C CA . VAL A 1 156 ? 9.359 8.077 0.197 1.00 90.31 156 VAL A CA 1
ATOM 1262 C C . VAL A 1 156 ? 10.669 8.788 -0.150 1.00 90.31 156 VAL A C 1
ATOM 1264 O O . VAL A 1 156 ? 11.634 8.682 0.600 1.00 90.31 156 VAL A O 1
ATOM 1267 N N . VAL A 1 157 ? 10.725 9.507 -1.271 1.00 90.94 157 VAL A N 1
ATOM 1268 C CA . VAL A 1 157 ? 11.941 10.212 -1.719 1.00 90.94 157 VAL A CA 1
ATOM 1269 C C . VAL A 1 157 ? 12.267 11.410 -0.823 1.00 90.94 157 VAL A C 1
ATOM 1271 O O . VAL A 1 157 ? 13.434 11.757 -0.667 1.00 90.94 157 VAL A O 1
ATOM 1274 N N . SER A 1 158 ? 11.253 12.007 -0.198 1.00 94.25 158 SER A N 1
ATOM 1275 C CA . SER A 1 158 ? 11.398 13.148 0.712 1.00 94.25 158 SER A CA 1
ATOM 1276 C C . SER A 1 158 ? 11.830 12.767 2.136 1.00 94.25 158 SER A C 1
ATOM 1278 O O . SER A 1 158 ? 11.987 13.648 2.984 1.00 94.25 158 SER A O 1
ATOM 1280 N N . LEU A 1 159 ? 12.005 11.476 2.434 1.00 94.94 159 LEU A N 1
ATOM 1281 C CA . LEU A 1 159 ? 12.419 11.014 3.758 1.00 94.94 159 LEU A CA 1
ATOM 1282 C C . LEU A 1 159 ? 13.880 11.364 4.052 1.00 94.94 159 LEU A C 1
ATOM 1284 O O . LEU A 1 159 ? 14.753 11.294 3.189 1.00 94.94 159 LEU A O 1
ATOM 1288 N N . THR A 1 160 ? 14.158 11.669 5.319 1.00 96.75 160 THR A N 1
ATOM 1289 C CA . THR A 1 160 ? 15.534 11.758 5.821 1.00 96.75 160 THR A CA 1
ATOM 1290 C C . THR A 1 160 ? 16.181 10.370 5.865 1.00 96.75 160 THR A C 1
ATOM 1292 O O . THR A 1 160 ? 15.483 9.358 5.926 1.00 96.75 160 THR A O 1
ATOM 1295 N N . GLU A 1 161 ? 17.515 10.296 5.894 1.00 95.06 161 GLU A N 1
ATOM 1296 C CA . GLU A 1 161 ? 18.242 9.018 6.021 1.00 95.06 161 GLU A CA 1
ATOM 1297 C C . GLU A 1 161 ? 17.822 8.223 7.274 1.00 95.06 161 GLU A C 1
ATOM 1299 O O . GLU A 1 161 ? 17.632 7.003 7.225 1.00 95.06 161 GLU A O 1
ATOM 1304 N N . ASP A 1 162 ? 17.598 8.920 8.393 1.00 96.88 162 ASP A N 1
ATOM 1305 C CA . ASP A 1 162 ? 17.143 8.307 9.643 1.00 96.88 162 ASP A CA 1
ATOM 1306 C C . ASP A 1 162 ? 15.729 7.722 9.505 1.00 96.88 162 ASP A C 1
ATOM 1308 O O . ASP A 1 162 ? 15.466 6.597 9.948 1.00 96.88 162 ASP A O 1
ATOM 1312 N N . ASP A 1 163 ? 14.813 8.452 8.865 1.00 94.75 163 ASP A N 1
ATOM 1313 C CA . ASP A 1 163 ? 13.441 7.986 8.656 1.00 94.75 163 ASP A CA 1
ATOM 1314 C C . ASP A 1 163 ? 13.365 6.868 7.609 1.00 94.75 163 ASP A C 1
ATOM 1316 O O . ASP A 1 163 ? 12.632 5.896 7.809 1.00 94.75 163 ASP A O 1
ATOM 1320 N N . MET A 1 164 ? 14.187 6.925 6.556 1.00 94.25 164 MET A N 1
ATOM 1321 C CA . MET A 1 164 ? 14.370 5.825 5.603 1.00 94.25 164 MET A CA 1
ATOM 1322 C C . MET A 1 164 ? 14.812 4.545 6.315 1.00 94.25 164 MET A C 1
ATOM 1324 O O . MET A 1 164 ? 14.242 3.472 6.088 1.00 94.25 164 MET A O 1
ATOM 1328 N N . CYS A 1 165 ? 15.784 4.648 7.226 1.00 95.62 165 CYS A N 1
ATOM 1329 C CA . CYS A 1 165 ? 16.241 3.520 8.032 1.00 95.62 165 CYS A CA 1
ATOM 1330 C C . CYS A 1 165 ? 15.115 2.964 8.922 1.00 95.62 165 CYS A C 1
ATOM 1332 O O . CYS A 1 165 ? 14.889 1.750 8.967 1.00 95.62 165 CYS A O 1
ATOM 1334 N N . ARG A 1 166 ? 14.347 3.836 9.588 1.00 93.75 166 ARG A N 1
ATOM 1335 C CA . ARG A 1 166 ? 13.201 3.432 10.422 1.00 93.75 166 ARG A CA 1
ATOM 1336 C C . ARG A 1 166 ? 12.118 2.720 9.618 1.00 93.75 166 ARG A C 1
ATOM 1338 O O . ARG A 1 166 ? 11.678 1.648 10.033 1.00 93.75 166 ARG A O 1
ATOM 1345 N N . ILE A 1 167 ? 11.715 3.264 8.470 1.00 92.56 167 ILE A N 1
ATOM 1346 C CA . ILE A 1 167 ? 10.700 2.646 7.607 1.00 92.56 167 ILE A CA 1
ATOM 1347 C C . ILE A 1 167 ? 11.197 1.313 7.052 1.00 92.56 167 ILE A C 1
ATOM 1349 O O . ILE A 1 167 ? 10.458 0.332 7.090 1.00 92.56 167 ILE A O 1
ATOM 1353 N N . SER A 1 168 ? 12.455 1.230 6.617 1.00 93.44 168 SER A N 1
ATOM 1354 C CA . SER A 1 168 ? 13.057 -0.032 6.176 1.00 93.44 168 SER A CA 1
ATOM 1355 C C . SER A 1 168 ? 12.996 -1.104 7.272 1.00 93.44 168 SER A C 1
ATOM 1357 O O . SER A 1 168 ? 12.519 -2.216 7.034 1.00 93.44 168 SER A O 1
ATOM 1359 N N . ASN A 1 169 ? 13.373 -0.756 8.507 1.00 94.75 169 ASN A N 1
ATOM 1360 C CA . ASN A 1 169 ? 13.308 -1.665 9.655 1.00 94.75 169 ASN A CA 1
ATOM 1361 C C . ASN A 1 169 ? 11.870 -2.092 10.000 1.00 94.75 169 ASN A C 1
ATOM 1363 O O . ASN A 1 169 ? 11.646 -3.241 10.389 1.00 94.75 169 ASN A O 1
ATOM 1367 N N . LEU A 1 170 ? 10.885 -1.201 9.840 1.00 94.19 170 LEU A N 1
ATOM 1368 C CA . LEU A 1 170 ? 9.469 -1.552 9.987 1.00 94.19 170 LEU A CA 1
ATOM 1369 C C . LEU A 1 170 ? 9.028 -2.544 8.903 1.00 94.19 170 LEU A C 1
ATOM 1371 O O . LEU A 1 170 ? 8.427 -3.569 9.225 1.00 94.19 170 LEU A O 1
ATOM 1375 N N . LEU A 1 171 ? 9.377 -2.296 7.638 1.00 93.31 171 LEU A N 1
ATOM 1376 C CA . LEU A 1 171 ? 8.999 -3.145 6.502 1.00 93.31 171 LEU A CA 1
ATOM 1377 C C . LEU A 1 171 ? 9.644 -4.538 6.518 1.00 93.31 171 LEU A C 1
ATOM 1379 O O . LEU A 1 171 ? 9.141 -5.456 5.877 1.00 93.31 171 LEU A O 1
ATOM 1383 N N . GLN A 1 172 ? 10.719 -4.736 7.284 1.00 94.50 172 GLN A N 1
ATOM 1384 C CA . GLN A 1 172 ? 11.272 -6.071 7.540 1.00 94.50 172 GLN A CA 1
ATOM 1385 C C . GLN A 1 172 ? 10.386 -6.924 8.461 1.00 94.50 172 GLN A C 1
ATOM 1387 O O . GLN A 1 172 ? 10.523 -8.146 8.481 1.00 94.50 172 GLN A O 1
ATOM 1392 N N . ARG A 1 173 ? 9.500 -6.299 9.247 1.00 94.12 173 ARG A N 1
ATOM 1393 C CA . ARG A 1 173 ? 8.663 -6.969 10.257 1.00 94.12 173 ARG A CA 1
ATOM 1394 C C . ARG A 1 173 ? 7.173 -6.937 9.930 1.00 94.12 173 ARG A C 1
ATOM 1396 O O . ARG A 1 173 ? 6.414 -7.712 10.502 1.00 94.12 173 ARG A O 1
ATOM 1403 N N . THR A 1 174 ? 6.744 -6.035 9.053 1.00 94.62 174 THR A N 1
ATOM 1404 C CA . THR A 1 174 ? 5.339 -5.854 8.679 1.00 94.62 174 THR A CA 1
ATOM 1405 C C . THR A 1 174 ? 5.205 -5.357 7.236 1.00 94.62 174 THR A C 1
ATOM 1407 O O . THR A 1 174 ? 6.193 -5.032 6.586 1.00 94.62 174 THR A O 1
ATOM 1410 N N . SER A 1 175 ? 3.982 -5.298 6.711 1.00 92.62 175 SER A N 1
ATOM 1411 C CA . SER A 1 175 ? 3.689 -4.758 5.379 1.00 92.62 175 SER A CA 1
ATOM 1412 C C . SER A 1 175 ? 3.221 -3.302 5.454 1.00 92.62 175 SER A C 1
ATOM 1414 O O . SER A 1 175 ? 2.659 -2.880 6.466 1.00 92.62 175 SER A O 1
ATOM 1416 N N . LEU A 1 176 ? 3.376 -2.547 4.357 1.00 90.12 176 LEU A N 1
ATOM 1417 C CA . LEU A 1 176 ? 2.765 -1.214 4.220 1.00 90.12 176 LEU A CA 1
ATOM 1418 C C . LEU A 1 176 ? 1.254 -1.257 4.488 1.00 90.12 176 LEU A C 1
ATOM 1420 O O . LEU A 1 176 ? 0.740 -0.391 5.178 1.00 90.12 176 LEU A O 1
ATOM 1424 N N . GLU A 1 177 ? 0.564 -2.303 4.023 1.00 91.44 177 GLU A N 1
ATOM 1425 C CA . GLU A 1 177 ? -0.870 -2.497 4.268 1.00 91.44 177 GLU A CA 1
ATOM 1426 C C . GLU A 1 177 ? -1.201 -2.557 5.768 1.00 91.44 177 GLU A C 1
ATOM 1428 O O . GLU A 1 177 ? -2.132 -1.900 6.227 1.00 91.44 177 GLU A O 1
ATOM 1433 N N . ASN A 1 178 ? -0.425 -3.308 6.553 1.00 93.12 178 ASN A N 1
ATOM 1434 C CA . ASN A 1 178 ? -0.632 -3.397 7.997 1.00 93.12 178 ASN A CA 1
ATOM 1435 C C . ASN A 1 178 ? -0.284 -2.083 8.709 1.00 93.12 178 ASN A C 1
ATOM 1437 O O . ASN A 1 178 ? -0.950 -1.729 9.682 1.00 93.12 178 ASN A O 1
ATOM 1441 N N . ILE A 1 179 ? 0.735 -1.357 8.234 1.00 93.38 179 ILE A N 1
ATOM 1442 C CA . ILE A 1 179 ? 1.069 -0.019 8.744 1.00 93.38 179 ILE A CA 1
ATOM 1443 C C . ILE A 1 179 ? -0.110 0.928 8.506 1.00 93.38 179 ILE A C 1
ATOM 1445 O O . ILE A 1 179 ? -0.579 1.543 9.460 1.00 93.38 179 ILE A O 1
ATOM 1449 N N . THR A 1 180 ? -0.640 0.984 7.280 1.00 92.62 180 THR A N 1
ATOM 1450 C CA . THR A 1 180 ? -1.807 1.807 6.930 1.00 92.62 180 THR A CA 1
ATOM 1451 C C . THR A 1 180 ? -3.005 1.472 7.812 1.00 92.62 180 THR A C 1
ATOM 1453 O O . THR A 1 180 ? -3.502 2.364 8.490 1.00 92.62 180 THR A O 1
ATOM 1456 N N . LYS A 1 181 ? -3.389 0.191 7.920 1.00 93.56 181 LYS A N 1
ATOM 1457 C CA . LYS A 1 181 ? -4.501 -0.242 8.789 1.00 93.56 181 LYS A CA 1
ATOM 1458 C C . LYS A 1 181 ? -4.304 0.164 10.249 1.00 93.56 181 LYS A C 1
ATOM 1460 O O . LYS A 1 181 ? -5.253 0.542 10.924 1.00 93.56 181 LYS A O 1
ATOM 1465 N N . THR A 1 182 ? -3.071 0.084 10.750 1.00 93.94 182 THR A N 1
ATOM 1466 C CA . THR A 1 182 ? -2.753 0.470 12.132 1.00 93.94 182 THR A CA 1
ATOM 1467 C C . THR A 1 182 ? -2.905 1.975 12.331 1.00 93.94 182 THR A C 1
ATOM 1469 O O . THR A 1 182 ? -3.497 2.404 13.319 1.00 93.94 182 THR A O 1
ATOM 1472 N N . VAL A 1 183 ? -2.394 2.780 11.397 1.00 94.69 183 VAL A N 1
ATOM 1473 C CA . VAL A 1 183 ? -2.506 4.244 11.443 1.00 94.69 183 VAL A CA 1
ATOM 1474 C C . VAL A 1 183 ? -3.966 4.683 11.318 1.00 94.69 183 VAL A C 1
ATOM 1476 O O . VAL A 1 183 ? -4.398 5.535 12.089 1.00 94.69 183 VAL A O 1
ATOM 1479 N N . GLU A 1 184 ? -4.735 4.073 10.414 1.00 95.69 184 GLU A N 1
ATOM 1480 C CA . GLU A 1 184 ? -6.178 4.306 10.266 1.00 95.69 184 GLU A CA 1
ATOM 1481 C C . GLU A 1 184 ? -6.927 3.969 11.556 1.00 95.69 184 GLU A C 1
ATOM 1483 O O . GLU A 1 184 ? -7.634 4.813 12.092 1.00 95.69 184 GLU A O 1
ATOM 1488 N N . HIS A 1 185 ? -6.672 2.799 12.142 1.00 91.56 185 HIS A N 1
ATOM 1489 C CA . HIS A 1 185 ? -7.295 2.404 13.402 1.00 91.56 185 HIS A CA 1
ATOM 1490 C C . HIS A 1 185 ? -6.943 3.350 14.568 1.00 91.56 185 HIS A C 1
ATOM 1492 O O . HIS A 1 185 ? -7.790 3.645 15.410 1.00 91.56 185 HIS A O 1
ATOM 1498 N N . ILE A 1 186 ? -5.709 3.867 14.630 1.00 95.50 186 ILE A N 1
ATOM 1499 C CA . ILE A 1 186 ? -5.332 4.896 15.614 1.00 95.50 186 ILE A CA 1
ATOM 1500 C C . ILE A 1 186 ? -6.092 6.200 15.347 1.00 95.50 186 ILE A C 1
ATOM 1502 O O . ILE A 1 186 ? -6.601 6.810 16.288 1.00 95.50 186 ILE A O 1
ATOM 1506 N N . ARG A 1 187 ? -6.182 6.627 14.083 1.00 96.56 187 ARG A N 1
ATOM 1507 C CA . ARG A 1 187 ? -6.899 7.842 13.685 1.00 96.56 187 ARG A CA 1
ATOM 1508 C C . ARG A 1 187 ? -8.380 7.761 14.047 1.00 96.56 187 ARG A C 1
ATOM 1510 O O . ARG A 1 187 ? -8.867 8.669 14.710 1.00 96.56 187 ARG A O 1
ATOM 1517 N N . ASP A 1 188 ? -9.055 6.670 13.703 1.00 93.56 188 ASP A N 1
ATOM 1518 C CA . ASP A 1 188 ? -10.475 6.467 14.009 1.00 93.56 188 ASP A CA 1
ATOM 1519 C C . ASP A 1 188 ? -10.737 6.594 15.515 1.00 93.56 188 ASP A C 1
ATOM 1521 O O . ASP A 1 188 ? -11.681 7.252 15.955 1.00 93.56 188 ASP A O 1
ATOM 1525 N N . ARG A 1 189 ? -9.844 6.032 16.338 1.00 93.56 189 ARG A N 1
ATOM 1526 C CA . ARG A 1 189 ? -9.914 6.154 17.799 1.00 93.56 189 ARG A CA 1
ATOM 1527 C C . ARG A 1 189 ? -9.721 7.589 18.287 1.00 93.56 189 ARG A C 1
ATOM 1529 O O . ARG A 1 189 ? -10.417 8.013 19.212 1.00 93.56 189 ARG A O 1
ATOM 1536 N N . LEU A 1 190 ? -8.794 8.341 17.693 1.00 95.75 190 LEU A N 1
ATOM 1537 C CA . LEU A 1 190 ? -8.603 9.759 18.011 1.00 95.75 190 LEU A CA 1
ATOM 1538 C C . LEU A 1 190 ? -9.833 10.589 17.628 1.00 95.75 190 LEU A C 1
ATOM 1540 O O . LEU A 1 190 ? -10.269 11.421 18.428 1.00 95.75 190 LEU A O 1
ATOM 1544 N N . ASP A 1 191 ? -10.426 10.318 16.466 1.00 95.06 191 ASP A N 1
ATOM 1545 C CA . ASP A 1 191 ? -11.643 10.980 15.994 1.00 95.06 191 ASP A CA 1
ATOM 1546 C C . ASP A 1 191 ? -12.820 10.691 16.939 1.00 95.06 191 ASP A C 1
ATOM 1548 O O . ASP A 1 191 ? -13.538 11.608 17.342 1.00 95.06 191 ASP A O 1
ATOM 1552 N N . ILE A 1 192 ? -12.968 9.446 17.403 1.00 93.06 192 ILE A N 1
ATOM 1553 C CA . ILE A 1 192 ? -13.966 9.065 18.414 1.00 93.06 192 ILE A CA 1
ATOM 1554 C C . ILE A 1 192 ? -13.748 9.826 19.725 1.00 93.06 192 ILE A C 1
ATOM 1556 O O . ILE A 1 192 ? -14.699 10.403 20.255 1.00 93.06 192 ILE A O 1
ATOM 1560 N N . ILE A 1 193 ? -12.513 9.892 20.238 1.00 93.56 193 ILE A N 1
ATOM 1561 C CA . ILE A 1 193 ? -12.199 10.657 21.458 1.00 93.56 193 ILE A CA 1
ATOM 1562 C C . ILE A 1 193 ? -12.567 12.131 21.278 1.00 93.56 193 ILE A C 1
ATOM 1564 O O . ILE A 1 193 ? -13.146 12.740 22.182 1.00 93.56 193 ILE A O 1
ATOM 1568 N N . GLN A 1 194 ? -12.232 12.719 20.131 1.00 94.06 194 GLN A N 1
ATOM 1569 C CA . GLN A 1 194 ? -12.490 14.128 19.865 1.00 94.06 194 GLN A CA 1
ATOM 1570 C C . GLN A 1 194 ? -13.991 14.420 19.752 1.00 94.06 194 GLN A C 1
ATOM 1572 O O . GLN A 1 194 ? -14.483 15.370 20.369 1.00 94.06 194 GLN A O 1
ATOM 1577 N N . ASN A 1 195 ? -14.729 13.566 19.045 1.00 90.75 195 ASN A N 1
ATOM 1578 C CA . ASN A 1 195 ? -16.183 13.645 18.936 1.00 90.75 195 ASN A CA 1
ATOM 1579 C C . ASN A 1 195 ? -16.845 13.506 20.309 1.00 90.75 195 ASN A C 1
ATOM 1581 O O . ASN A 1 195 ? -17.739 14.280 20.653 1.00 90.75 195 ASN A O 1
ATOM 1585 N N . PHE A 1 196 ? -16.362 12.579 21.137 1.00 90.12 196 PHE A N 1
ATOM 1586 C CA . PHE A 1 196 ? -16.893 12.357 22.476 1.00 90.12 196 PHE A CA 1
ATOM 1587 C C . PHE A 1 196 ? -16.625 13.545 23.411 1.00 90.12 196 PHE A C 1
ATOM 1589 O O . PHE A 1 196 ? -17.521 13.985 24.132 1.00 90.12 196 PHE A O 1
ATOM 1596 N N . LYS A 1 197 ? -15.429 14.147 23.340 1.00 90.69 197 LYS A N 1
ATOM 1597 C CA . LYS A 1 197 ? -15.124 15.403 24.045 1.00 90.69 197 LYS A CA 1
ATOM 1598 C C . LYS A 1 197 ? -16.060 16.532 23.616 1.00 90.69 197 LYS A C 1
ATOM 1600 O O . LYS A 1 197 ? -16.586 17.236 24.475 1.00 90.69 197 LYS A O 1
ATOM 1605 N N . SER A 1 198 ? -16.296 16.710 22.317 1.00 91.44 198 SER A N 1
ATOM 1606 C CA . SER A 1 198 ? -17.229 17.733 21.827 1.00 91.44 198 SER A CA 1
ATOM 1607 C C . SER A 1 198 ? -18.658 17.477 22.330 1.00 91.44 198 SER A C 1
ATOM 1609 O O . SER A 1 198 ? -19.294 18.383 22.876 1.00 91.44 198 SER A O 1
ATOM 1611 N N . LEU A 1 199 ? -19.129 16.226 22.275 1.00 88.50 199 LEU A N 1
ATOM 1612 C CA . LEU A 1 199 ? -20.443 15.829 22.783 1.00 88.50 199 LEU A CA 1
ATOM 1613 C C . LEU A 1 199 ? -20.611 16.156 24.279 1.00 88.50 199 LEU A C 1
ATOM 1615 O O . LEU A 1 199 ? -21.622 16.741 24.671 1.00 88.50 199 LEU A O 1
ATOM 1619 N N . ILE A 1 200 ? -19.609 15.829 25.104 1.00 86.44 200 ILE A N 1
ATOM 1620 C CA . ILE A 1 200 ? -19.646 16.023 26.563 1.00 86.44 200 ILE A CA 1
ATOM 1621 C C . ILE A 1 200 ? -19.447 17.482 26.976 1.00 86.44 200 ILE A C 1
ATOM 1623 O O . ILE A 1 200 ? -20.066 17.924 27.940 1.00 86.44 200 ILE A O 1
ATOM 1627 N N . TYR A 1 201 ? -18.579 18.244 26.313 1.00 88.38 201 TYR A N 1
ATOM 1628 C CA . TYR A 1 201 ? -18.218 19.587 26.784 1.00 88.38 201 TYR A CA 1
ATOM 1629 C C . TYR A 1 201 ? -18.937 20.713 26.042 1.00 88.38 201 TYR A C 1
ATOM 1631 O O . TYR A 1 201 ? -19.249 21.732 26.651 1.00 88.38 201 TYR A O 1
ATOM 1639 N N . GLN A 1 202 ? -19.224 20.546 24.752 1.00 88.88 202 GLN A N 1
ATOM 1640 C CA . GLN A 1 202 ? -19.752 21.619 23.899 1.00 88.88 202 GLN A CA 1
ATOM 1641 C C . GLN A 1 202 ? -21.255 21.461 23.644 1.00 88.88 202 GLN A C 1
ATOM 1643 O O . GLN A 1 202 ? -21.980 22.451 23.567 1.00 88.88 202 GLN A O 1
ATOM 1648 N N . HIS A 1 203 ? -21.751 20.222 23.590 1.00 86.81 203 HIS A N 1
ATOM 1649 C CA . HIS A 1 203 ? -23.145 19.919 23.253 1.00 86.81 203 HIS A CA 1
ATOM 1650 C C . HIS A 1 203 ? -23.954 19.340 24.422 1.00 86.81 203 HIS A C 1
ATOM 1652 O O . HIS A 1 203 ? -24.932 18.625 24.211 1.00 86.81 203 HIS A O 1
ATOM 1658 N N . GLN A 1 204 ? -23.613 19.718 25.661 1.00 83.88 204 GLN A N 1
ATOM 1659 C CA . GLN A 1 204 ? -24.231 19.215 26.901 1.00 83.88 204 GLN A CA 1
ATOM 1660 C C . GLN A 1 204 ? -25.764 19.217 26.900 1.00 83.88 204 GLN A C 1
ATOM 1662 O O . GLN A 1 204 ? -26.381 18.311 27.449 1.00 83.88 204 GLN A O 1
ATOM 1667 N N . ARG A 1 205 ? -26.386 20.233 26.285 1.00 82.31 205 ARG A N 1
ATOM 1668 C CA . ARG A 1 205 ? -27.851 20.374 26.221 1.00 82.31 205 ARG A CA 1
ATOM 1669 C C . ARG A 1 205 ? -28.525 19.363 25.287 1.00 82.31 205 ARG A C 1
ATOM 1671 O O . ARG A 1 205 ? -29.698 19.068 25.479 1.00 82.31 205 ARG A O 1
ATOM 1678 N N . PHE A 1 206 ? -27.801 18.858 24.291 1.00 83.94 206 PHE A N 1
ATOM 1679 C CA . PHE A 1 206 ? -28.314 17.953 23.256 1.00 83.94 206 PHE A CA 1
ATOM 1680 C C . PHE A 1 206 ? -27.793 16.517 23.416 1.00 83.94 206 PHE A C 1
ATOM 1682 O O . PHE A 1 206 ? -28.337 15.584 22.829 1.00 83.94 206 PHE A O 1
ATOM 1689 N N . ALA A 1 207 ? -26.749 16.319 24.221 1.00 87.19 207 ALA A N 1
ATOM 1690 C CA . ALA A 1 207 ? -26.205 15.011 24.548 1.00 87.19 207 ALA A CA 1
ATOM 1691 C C . ALA A 1 207 ? -27.160 14.243 25.481 1.00 87.19 207 ALA A C 1
ATOM 1693 O O . ALA A 1 207 ? -27.256 14.514 26.680 1.00 87.19 207 ALA A O 1
ATOM 1694 N N . LEU A 1 208 ? -27.883 13.277 24.914 1.00 86.81 208 LEU A N 1
ATOM 1695 C CA . LEU A 1 208 ? -28.769 12.375 25.637 1.00 86.81 208 LEU A CA 1
ATOM 1696 C C . LEU A 1 208 ? -28.008 11.096 26.015 1.00 86.81 208 LEU A C 1
ATOM 1698 O O . LEU A 1 208 ? -27.133 10.644 25.281 1.00 86.81 208 LEU A O 1
ATOM 1702 N N . GLU A 1 209 ? -28.374 10.519 27.155 1.00 83.56 209 GLU A N 1
ATOM 1703 C CA . GLU A 1 209 ? -27.705 9.368 27.780 1.00 83.56 209 GLU A CA 1
ATOM 1704 C C . GLU A 1 209 ? -27.707 8.150 26.857 1.00 83.56 209 GLU A C 1
ATOM 1706 O O . GLU A 1 209 ? -26.664 7.791 26.327 1.00 83.56 209 GLU A O 1
ATOM 1711 N N . VAL A 1 210 ? -28.890 7.612 26.563 1.00 81.19 210 VAL A N 1
ATOM 1712 C CA . VAL A 1 210 ? -29.050 6.391 25.766 1.00 81.19 210 VAL A CA 1
ATOM 1713 C C . VAL A 1 210 ? -28.697 6.593 24.280 1.00 81.19 210 VAL A C 1
ATOM 1715 O O . VAL A 1 210 ? -27.768 5.955 23.785 1.00 81.19 210 VAL A O 1
ATOM 1718 N N . PRO A 1 211 ? -29.347 7.503 23.520 1.00 85.44 211 PRO A N 1
ATOM 1719 C CA . PRO A 1 211 ? -29.196 7.499 22.065 1.00 85.44 211 PRO A CA 1
ATOM 1720 C C . PRO A 1 211 ? -27.866 8.090 21.573 1.00 85.44 211 PRO A C 1
ATOM 1722 O O . PRO A 1 211 ? -27.526 7.885 20.409 1.00 85.44 211 PRO A O 1
ATOM 1725 N N . HIS A 1 212 ? -27.126 8.830 22.412 1.00 87.25 212 HIS A N 1
ATOM 1726 C CA . HIS A 1 212 ? -25.857 9.453 22.018 1.00 87.25 212 HIS A CA 1
ATOM 1727 C C . HIS A 1 212 ? -24.664 8.902 22.804 1.00 87.25 212 HIS A C 1
ATOM 1729 O O . HIS A 1 212 ? -23.698 8.457 22.192 1.00 87.25 212 HIS A O 1
ATOM 1735 N N . ILE A 1 213 ? -24.697 8.947 24.141 1.00 87.69 213 ILE A N 1
ATOM 1736 C CA . ILE A 1 213 ? -23.524 8.608 24.962 1.00 87.69 213 ILE A CA 1
ATOM 1737 C C . ILE A 1 213 ? -23.342 7.096 25.050 1.00 87.69 213 ILE A C 1
ATOM 1739 O O . ILE A 1 213 ? -22.286 6.597 24.670 1.00 87.69 213 ILE A O 1
ATOM 1743 N N . GLN A 1 214 ? -24.368 6.381 25.505 1.00 85.69 214 GLN A N 1
ATOM 1744 C CA . GLN A 1 214 ? -24.335 4.934 25.679 1.00 85.69 214 GLN A CA 1
ATOM 1745 C C . GLN A 1 214 ? -24.042 4.235 24.353 1.00 85.69 214 GLN A C 1
ATOM 1747 O O . GLN A 1 214 ? -23.031 3.547 24.250 1.00 85.69 214 GLN A O 1
ATOM 1752 N N . LYS A 1 215 ? -24.808 4.545 23.300 1.00 83.69 215 LYS A N 1
ATOM 1753 C CA . LYS A 1 215 ? -24.592 3.979 21.960 1.00 83.69 215 LYS A CA 1
ATOM 1754 C C . LYS A 1 215 ? -23.171 4.196 21.417 1.00 83.69 215 LYS A C 1
ATOM 1756 O O . LYS A 1 215 ? -22.600 3.320 20.765 1.00 83.69 215 LYS A O 1
ATOM 1761 N N . CYS A 1 216 ? -22.584 5.369 21.670 1.00 84.94 216 CYS A N 1
ATOM 1762 C CA . CYS A 1 216 ? -21.206 5.658 21.271 1.00 84.94 216 CYS A CA 1
ATOM 1763 C C . CYS A 1 216 ? -20.204 4.811 22.066 1.00 84.94 216 CYS A C 1
ATOM 1765 O O . CYS A 1 216 ? -19.279 4.247 21.480 1.00 84.94 216 CYS A O 1
ATOM 1767 N N . ILE A 1 217 ? -20.400 4.693 23.381 1.00 86.19 217 ILE A N 1
ATOM 1768 C CA . ILE A 1 217 ? -19.532 3.914 24.264 1.00 86.19 217 ILE A CA 1
ATOM 1769 C C . ILE A 1 217 ? -19.619 2.410 23.968 1.00 86.19 217 ILE A C 1
ATOM 1771 O O . ILE A 1 217 ? -18.579 1.759 23.927 1.00 86.19 217 ILE A O 1
ATOM 1775 N N . GLU A 1 218 ? -20.809 1.861 23.722 1.00 80.94 218 GLU A N 1
ATOM 1776 C CA . GLU A 1 218 ? -21.022 0.441 23.389 1.00 80.94 218 GLU A CA 1
ATOM 1777 C C . GLU A 1 218 ? -20.207 0.008 22.168 1.00 80.94 218 GLU A C 1
ATOM 1779 O O . GLU A 1 218 ? -19.601 -1.060 22.154 1.00 80.94 218 GLU A O 1
ATOM 1784 N N . SER A 1 219 ? -20.109 0.880 21.162 1.00 81.75 219 SER A N 1
ATOM 1785 C CA . SER A 1 219 ? -19.288 0.630 19.970 1.00 81.75 219 SER A CA 1
ATOM 1786 C C . SER A 1 219 ? -17.784 0.837 20.218 1.00 81.75 219 SER A C 1
ATOM 1788 O O . SER A 1 219 ? -16.962 0.512 19.365 1.00 81.75 219 SER A O 1
ATOM 1790 N N . ASN A 1 220 ? -17.405 1.388 21.378 1.00 86.50 220 ASN A N 1
ATOM 1791 C CA . ASN A 1 220 ? -16.060 1.864 21.702 1.00 86.50 220 ASN A CA 1
ATOM 1792 C C . ASN A 1 220 ? -15.601 1.466 23.114 1.00 86.50 220 ASN A C 1
ATOM 1794 O O . ASN A 1 220 ? -14.930 2.237 23.800 1.00 86.50 220 ASN A O 1
ATOM 1798 N N . LEU A 1 221 ? -15.901 0.238 23.549 1.00 84.50 221 LEU A N 1
ATOM 1799 C CA . LEU A 1 221 ? -15.528 -0.253 24.887 1.00 84.50 221 LEU A CA 1
ATOM 1800 C C . LEU A 1 221 ? -14.017 -0.233 25.173 1.00 84.50 221 LEU A C 1
ATOM 1802 O O . LEU A 1 221 ? -13.610 -0.243 26.337 1.00 84.50 221 LEU A O 1
ATOM 1806 N N . TRP A 1 222 ? -13.177 -0.136 24.135 1.00 86.50 222 TRP A N 1
ATOM 1807 C CA . TRP A 1 222 ? -11.736 0.092 24.269 1.00 86.50 222 TRP A CA 1
ATOM 1808 C C . TRP A 1 222 ? -11.404 1.360 25.080 1.00 86.50 222 TRP A C 1
ATOM 1810 O O . TRP A 1 222 ? -10.321 1.424 25.661 1.00 86.50 222 TRP A O 1
ATOM 1820 N N . LEU A 1 223 ? -12.334 2.320 25.200 1.00 87.88 223 LEU A N 1
ATOM 1821 C CA . LEU A 1 223 ? -12.216 3.496 26.075 1.00 87.88 223 LEU A CA 1
ATOM 1822 C C . LEU A 1 223 ? -11.978 3.126 27.549 1.00 87.88 223 LEU A C 1
ATOM 1824 O O . LEU A 1 223 ? -11.315 3.873 28.265 1.00 87.88 223 LEU A O 1
ATOM 1828 N N . PHE A 1 224 ? -12.468 1.967 27.999 1.00 84.38 224 PHE A N 1
ATOM 1829 C CA . PHE A 1 224 ? -12.224 1.454 29.354 1.00 84.38 224 PHE A CA 1
ATOM 1830 C C . PHE A 1 224 ? -11.050 0.470 29.420 1.00 84.38 224 PHE A C 1
ATOM 1832 O O . PHE A 1 224 ? -10.677 0.019 30.502 1.00 84.38 224 PHE A O 1
ATOM 1839 N N . GLY A 1 225 ? -10.459 0.132 28.273 1.00 80.31 225 GLY A N 1
ATOM 1840 C CA . GLY A 1 225 ? -9.332 -0.781 28.127 1.00 80.31 225 GLY A CA 1
ATOM 1841 C C . GLY A 1 225 ? -9.521 -1.764 26.973 1.00 80.31 225 GLY A C 1
ATOM 1842 O O . GLY A 1 225 ? -10.603 -2.304 26.762 1.00 80.31 225 GLY A O 1
ATOM 1843 N N . GLU A 1 226 ? -8.434 -2.072 26.262 1.00 77.75 226 GLU A N 1
ATOM 1844 C CA . GLU A 1 226 ? -8.459 -2.904 25.045 1.00 77.75 226 GLU A CA 1
ATOM 1845 C C . GLU A 1 226 ? -9.127 -4.274 25.241 1.00 77.75 226 GLU A C 1
ATOM 1847 O O . GLU A 1 226 ? -9.805 -4.795 24.361 1.00 77.75 226 GLU A O 1
ATOM 1852 N N . LYS A 1 227 ? -8.984 -4.849 26.439 1.00 73.75 227 LYS A N 1
ATOM 1853 C CA . LYS A 1 227 ? -9.512 -6.177 26.789 1.00 73.75 227 LYS A CA 1
ATOM 1854 C C . LYS A 1 227 ? -11.044 -6.244 26.781 1.00 73.75 227 LYS A C 1
ATOM 1856 O O . LYS A 1 227 ? -11.589 -7.342 26.738 1.00 73.75 227 LYS A O 1
ATOM 1861 N N . TYR A 1 228 ? -11.716 -5.096 26.832 1.00 72.94 228 TYR A N 1
ATOM 1862 C CA . TYR A 1 228 ? -13.172 -4.983 26.830 1.00 72.94 228 TYR A CA 1
ATOM 1863 C C . TYR A 1 228 ? -13.759 -4.844 25.423 1.00 72.94 228 TYR A C 1
ATOM 1865 O O . TYR A 1 228 ? -14.947 -5.052 25.237 1.00 72.94 228 TYR A O 1
ATOM 1873 N N . HIS A 1 229 ? -12.932 -4.561 24.413 1.00 65.38 229 HIS A N 1
ATOM 1874 C CA . HIS A 1 229 ? -13.385 -4.401 23.030 1.00 65.38 229 HIS A CA 1
ATOM 1875 C C . HIS A 1 229 ? -13.790 -5.725 22.357 1.00 65.38 229 HIS A C 1
ATOM 1877 O O . HIS A 1 229 ? -14.572 -5.735 21.414 1.00 65.38 229 HIS A O 1
ATOM 1883 N N . LEU A 1 230 ? -13.293 -6.860 22.859 1.00 51.53 230 LEU A N 1
ATOM 1884 C CA . LEU A 1 230 ? -13.571 -8.200 22.321 1.00 51.53 230 LEU A CA 1
ATOM 1885 C C . LEU A 1 230 ? -14.959 -8.747 22.705 1.00 51.53 230 LEU A C 1
ATOM 1887 O O . LEU A 1 230 ? -15.293 -9.879 22.346 1.00 51.53 230 LEU A O 1
ATOM 1891 N N . LEU A 1 231 ? -15.721 -8.010 23.517 1.00 50.41 231 LEU A N 1
ATOM 1892 C CA . LEU A 1 231 ? -16.872 -8.520 24.250 1.00 50.41 231 LEU A CA 1
ATOM 1893 C C . LEU A 1 231 ? -17.945 -7.447 24.334 1.00 50.41 231 LEU A C 1
ATOM 1895 O O . LEU A 1 231 ? -17.859 -6.598 25.204 1.00 50.41 231 LEU A O 1
ATOM 1899 N N . THR A 1 232 ? -18.923 -7.525 23.436 1.00 43.53 232 THR A N 1
ATOM 1900 C CA . THR A 1 232 ? -20.362 -7.509 23.751 1.00 43.53 232 THR A CA 1
ATOM 1901 C C . THR A 1 232 ? -21.120 -7.592 22.434 1.00 43.53 232 THR A C 1
ATOM 1903 O O . THR A 1 232 ? -21.107 -6.662 21.629 1.00 43.53 232 THR A O 1
ATOM 1906 N N . SER A 1 233 ? -21.764 -8.730 22.212 1.00 36.19 233 SER A N 1
ATOM 1907 C CA . SER A 1 233 ? -22.933 -8.801 21.349 1.00 36.19 233 SER A CA 1
ATOM 1908 C C . SER A 1 233 ? -24.128 -8.677 22.286 1.00 36.19 233 SER A C 1
ATOM 1910 O O . SER A 1 233 ? -24.242 -9.491 23.194 1.00 36.19 233 SER A O 1
ATOM 1912 N N . GLU A 1 234 ? -24.956 -7.668 22.028 1.00 43.59 234 GLU A N 1
ATOM 1913 C CA . GLU A 1 234 ? -26.342 -7.524 22.489 1.00 43.59 234 GLU A CA 1
ATOM 1914 C C . GLU A 1 234 ? -26.564 -6.959 23.907 1.00 43.59 234 GLU A C 1
ATOM 1916 O O . GLU A 1 234 ? -25.939 -7.345 24.891 1.00 43.59 234 GLU A O 1
ATOM 1921 N N . GLU A 1 235 ? -27.465 -5.972 23.961 1.00 49.06 235 GLU A N 1
ATOM 1922 C CA . GLU A 1 235 ? -28.058 -5.383 25.161 1.00 49.06 235 GLU A CA 1
ATOM 1923 C C . GLU A 1 235 ? -28.795 -6.478 25.948 1.00 49.06 235 GLU A C 1
ATOM 1925 O O . GLU A 1 235 ? -29.971 -6.762 25.714 1.00 49.06 235 GLU A O 1
ATOM 1930 N N . ASP A 1 236 ? -28.115 -7.130 26.882 1.00 53.06 236 ASP A N 1
ATOM 1931 C CA . ASP A 1 236 ? -28.784 -8.035 27.804 1.00 53.06 236 ASP A CA 1
ATOM 1932 C C . ASP A 1 236 ? -29.427 -7.231 28.942 1.00 53.06 236 ASP A C 1
ATOM 1934 O O . ASP A 1 236 ? -28.748 -6.516 29.685 1.00 53.06 236 ASP A O 1
ATOM 1938 N N . LYS A 1 237 ? -30.739 -7.408 29.158 1.00 60.06 237 LYS A N 1
ATOM 1939 C CA . LYS A 1 237 ? -31.404 -6.940 30.388 1.00 60.06 237 LYS A CA 1
ATOM 1940 C C . LYS A 1 237 ? -30.646 -7.481 31.600 1.00 60.06 237 LYS A C 1
ATOM 1942 O O . LYS A 1 237 ? -30.132 -8.591 31.543 1.00 60.06 237 LYS A O 1
ATOM 1947 N N . PHE A 1 238 ? -30.640 -6.770 32.728 1.00 64.56 238 PHE A N 1
ATOM 1948 C CA . PHE A 1 238 ? -29.881 -7.161 33.931 1.00 64.56 238 PHE A CA 1
ATOM 1949 C C . PHE A 1 238 ? -29.978 -8.653 34.300 1.00 64.56 238 PHE A C 1
ATOM 1951 O O . PHE A 1 238 ? -28.972 -9.285 34.619 1.00 64.56 238 PHE A O 1
ATOM 1958 N N . GLU A 1 239 ? -31.178 -9.233 34.228 1.00 64.50 239 GLU A N 1
ATOM 1959 C CA . GLU A 1 239 ? -31.392 -10.662 34.472 1.00 64.50 239 GLU A CA 1
ATOM 1960 C C . GLU A 1 239 ? -30.667 -11.546 33.443 1.00 64.50 239 GLU A C 1
ATOM 1962 O O . GLU A 1 239 ? -30.006 -12.503 33.833 1.00 64.50 239 GLU A O 1
ATOM 1967 N N . GLN A 1 240 ? -30.712 -11.202 32.154 1.00 69.06 240 GLN A N 1
ATOM 1968 C CA . GLN A 1 240 ? -29.972 -11.895 31.093 1.00 69.06 240 GLN A CA 1
ATOM 1969 C C . GLN A 1 240 ? -28.458 -11.716 31.246 1.00 69.06 240 GLN A C 1
ATOM 1971 O O . GLN A 1 240 ? -27.726 -12.698 31.167 1.00 69.06 240 GLN A O 1
ATOM 1976 N N . ALA A 1 241 ? -27.990 -10.508 31.566 1.00 67.94 241 ALA A N 1
ATOM 1977 C CA . ALA A 1 241 ? -26.573 -10.223 31.778 1.00 67.94 241 ALA A CA 1
ATOM 1978 C C . ALA A 1 241 ? -26.014 -11.042 32.953 1.00 67.94 241 ALA A C 1
ATOM 1980 O O . ALA A 1 241 ? -24.919 -11.606 32.881 1.00 67.94 241 ALA A O 1
ATOM 1981 N N . LEU A 1 242 ? -26.796 -11.165 34.029 1.00 69.31 242 LEU A N 1
ATOM 1982 C CA . LEU A 1 242 ? -26.445 -11.973 35.190 1.00 69.31 242 LEU A CA 1
ATOM 1983 C C . LEU A 1 242 ? -26.564 -13.480 34.910 1.00 69.31 242 LEU A C 1
ATOM 1985 O O . LEU A 1 242 ? -25.718 -14.241 35.374 1.00 69.31 242 LEU A O 1
ATOM 1989 N N . ILE A 1 243 ? -27.544 -13.930 34.119 1.00 69.50 243 ILE A N 1
ATOM 1990 C CA . ILE A 1 243 ? -27.621 -15.323 33.647 1.00 69.50 243 ILE A CA 1
ATOM 1991 C C . ILE A 1 243 ? -26.387 -15.667 32.812 1.00 69.50 243 ILE A C 1
ATOM 1993 O O . ILE A 1 243 ? -25.735 -16.666 33.104 1.00 69.50 243 ILE A O 1
ATOM 1997 N N . ASN A 1 244 ? -26.016 -14.826 31.847 1.00 69.94 244 ASN A N 1
ATOM 1998 C CA . ASN A 1 244 ? -24.847 -15.021 30.991 1.00 69.94 244 ASN A CA 1
ATOM 1999 C C . ASN A 1 244 ? -23.551 -15.022 31.807 1.00 69.94 244 ASN A C 1
ATOM 2001 O O . ASN A 1 244 ? -22.676 -15.864 31.593 1.00 69.94 244 ASN A O 1
ATOM 2005 N N . LEU A 1 245 ? -23.451 -14.142 32.808 1.00 71.19 245 LEU A N 1
ATOM 2006 C CA . LEU A 1 245 ? -22.366 -14.154 33.783 1.00 71.19 245 LEU A CA 1
ATOM 2007 C C . LEU A 1 245 ? -22.305 -15.488 34.546 1.00 71.19 245 LEU A C 1
ATOM 2009 O O . LEU A 1 245 ? -21.245 -16.106 34.621 1.00 71.19 245 LEU A O 1
ATOM 2013 N N . LEU A 1 246 ? -23.428 -15.950 35.101 1.00 69.38 246 LEU A N 1
ATOM 2014 C CA . LEU A 1 246 ? -23.507 -17.212 35.841 1.00 69.38 246 LEU A CA 1
ATOM 2015 C C . LEU A 1 246 ? -23.210 -18.420 34.942 1.00 69.38 246 LEU A C 1
ATOM 2017 O O . LEU A 1 246 ? -22.526 -19.341 35.371 1.00 69.38 246 LEU A O 1
ATOM 2021 N N . GLU A 1 247 ? -23.687 -18.439 33.698 1.00 69.38 247 GLU A N 1
ATOM 2022 C CA . GLU A 1 247 ? -23.382 -19.487 32.717 1.00 69.38 247 GLU A CA 1
ATOM 2023 C C . GLU A 1 247 ? -21.913 -19.508 32.310 1.00 69.38 247 GLU A C 1
ATOM 2025 O O . GLU A 1 247 ? -21.326 -20.586 32.197 1.00 69.38 247 GLU A O 1
ATOM 2030 N N . PHE A 1 248 ? -21.295 -18.337 32.158 1.00 66.69 248 PHE A N 1
ATOM 2031 C CA . PHE A 1 248 ? -19.857 -18.236 31.953 1.00 66.69 248 PHE A CA 1
ATOM 2032 C C . PHE A 1 248 ? -19.083 -18.868 33.121 1.00 66.69 248 PHE A C 1
ATOM 2034 O O . PHE A 1 248 ? -18.137 -19.622 32.884 1.00 66.69 248 PHE A O 1
ATOM 2041 N N . HIS A 1 249 ? -19.525 -18.636 34.363 1.00 64.75 249 HIS A N 1
ATOM 2042 C CA . HIS A 1 249 ? -18.935 -19.255 35.554 1.00 64.75 249 HIS A CA 1
ATOM 2043 C C . HIS A 1 249 ? -19.256 -20.748 35.702 1.00 64.75 249 HIS A C 1
ATOM 2045 O O . HIS A 1 249 ? -18.428 -21.456 36.249 1.00 64.75 249 HIS A O 1
ATOM 2051 N N . LYS A 1 250 ? -20.383 -21.265 35.184 1.00 60.25 250 LYS A N 1
ATOM 2052 C CA . LYS A 1 250 ? -20.776 -22.696 35.263 1.00 60.25 250 LYS A CA 1
ATOM 2053 C C . LYS A 1 250 ? -19.849 -23.671 34.537 1.00 60.25 250 LYS A C 1
ATOM 2055 O O . LYS A 1 250 ? -19.994 -24.878 34.716 1.00 60.25 250 LYS A O 1
ATOM 2060 N N . LYS A 1 251 ? -18.899 -23.194 33.725 1.00 54.88 251 LYS A N 1
ATOM 2061 C CA . LYS A 1 251 ? -17.786 -24.050 33.274 1.00 54.88 251 LYS A CA 1
ATOM 2062 C C . LYS A 1 251 ? -16.896 -24.507 34.441 1.00 54.88 251 LYS A C 1
ATOM 2064 O O . LYS A 1 251 ? -16.197 -25.502 34.288 1.00 54.88 251 LYS A O 1
ATOM 2069 N N . ASP A 1 252 ? -17.010 -23.847 35.593 1.00 51.69 252 ASP A N 1
ATOM 2070 C CA . ASP A 1 252 ? -16.561 -24.282 36.910 1.00 51.69 252 ASP A CA 1
ATOM 2071 C C . ASP A 1 252 ? -17.824 -24.578 37.769 1.00 51.69 252 ASP A C 1
ATOM 2073 O O . ASP A 1 252 ? -18.697 -23.728 37.915 1.00 51.69 252 ASP A O 1
ATOM 2077 N N . ASN A 1 253 ? -17.987 -25.799 38.297 1.00 47.28 253 ASN A N 1
ATOM 2078 C CA . ASN A 1 253 ? -19.234 -26.370 38.874 1.00 47.28 253 ASN A CA 1
ATOM 2079 C C . ASN A 1 253 ? -19.804 -25.702 40.167 1.00 47.28 253 ASN A C 1
ATOM 2081 O O . ASN A 1 253 ? -20.194 -26.405 41.095 1.00 47.28 253 ASN A O 1
ATOM 2085 N N . TYR A 1 254 ? -19.852 -24.372 40.283 1.00 49.59 254 TYR A N 1
ATOM 2086 C CA . TYR A 1 254 ? -20.044 -23.677 41.568 1.00 49.59 254 TYR A CA 1
ATOM 2087 C C . TYR A 1 254 ? -21.404 -22.980 41.803 1.00 49.59 254 TYR A C 1
ATOM 2089 O O . TYR A 1 254 ? -21.616 -22.503 42.916 1.00 49.59 254 TYR A O 1
ATOM 2097 N N . TYR A 1 255 ? -22.334 -22.903 40.831 1.00 52.50 255 TYR A N 1
ATOM 2098 C CA . TYR A 1 255 ? -23.545 -22.057 40.965 1.00 52.50 255 TYR A CA 1
ATOM 2099 C C . TYR A 1 255 ? -24.849 -22.671 40.413 1.00 52.50 255 TYR A C 1
ATOM 2101 O O . TYR A 1 255 ? -24.908 -23.095 39.254 1.00 52.50 255 TYR A O 1
ATOM 2109 N N . ASP A 1 256 ? -25.920 -22.633 41.220 1.00 52.31 256 ASP A N 1
ATOM 2110 C CA . ASP A 1 256 ? -27.255 -23.161 40.890 1.00 52.31 256 ASP A CA 1
ATOM 2111 C C . ASP A 1 256 ? -28.150 -22.179 40.107 1.00 52.31 256 ASP A C 1
ATOM 2113 O O . ASP A 1 256 ? -28.065 -20.960 40.247 1.00 52.31 256 ASP A O 1
ATOM 2117 N N . LYS A 1 257 ? -29.043 -22.730 39.271 1.00 53.09 257 LYS A N 1
ATOM 2118 C CA . LYS A 1 257 ? -29.954 -22.022 38.338 1.00 53.09 257 LYS A CA 1
ATOM 2119 C C . LYS A 1 257 ? -31.184 -21.372 39.000 1.00 53.09 257 LYS A C 1
ATOM 2121 O O . LYS A 1 257 ? -32.209 -21.210 38.337 1.00 53.09 257 LYS A O 1
ATOM 2126 N N . GLU A 1 258 ? -31.146 -21.035 40.285 1.00 57.25 258 GLU A N 1
ATOM 2127 C CA . GLU A 1 258 ? -32.328 -20.435 40.908 1.00 57.25 258 GLU A CA 1
ATOM 2128 C C . GLU A 1 258 ? -32.605 -19.024 40.350 1.00 57.25 258 GLU A C 1
ATOM 2130 O O . GLU A 1 258 ? -31.673 -18.237 40.164 1.00 57.25 258 GLU A O 1
ATOM 2135 N N . PRO A 1 259 ? -33.879 -18.678 40.081 1.00 58.78 259 PRO A N 1
ATOM 2136 C CA . PRO A 1 259 ? -34.247 -17.336 39.648 1.00 58.78 259 PRO A CA 1
ATOM 2137 C C . PRO A 1 259 ? -33.834 -16.306 40.705 1.00 58.78 259 PRO A C 1
ATOM 2139 O O . PRO A 1 259 ? -34.056 -16.497 41.901 1.00 58.78 259 PRO A O 1
ATOM 2142 N N . ILE A 1 260 ? -33.241 -15.193 40.266 1.00 63.53 260 ILE A N 1
ATOM 2143 C CA . ILE A 1 260 ? -32.696 -14.167 41.163 1.00 63.53 260 ILE A CA 1
ATOM 2144 C C . ILE A 1 260 ? -33.828 -13.572 42.007 1.00 63.53 260 ILE A C 1
ATOM 2146 O O . ILE A 1 260 ? -34.754 -12.947 41.486 1.00 63.53 260 ILE A O 1
ATOM 2150 N N . VAL A 1 261 ? -33.740 -13.724 43.331 1.00 65.19 261 VAL A N 1
ATOM 2151 C CA . VAL A 1 261 ? -34.681 -13.116 44.284 1.00 65.19 261 VAL A CA 1
ATOM 2152 C C . VAL A 1 261 ? -34.043 -11.871 44.910 1.00 65.19 261 VAL A C 1
ATOM 2154 O O . VAL A 1 261 ? -33.391 -11.918 45.965 1.00 65.19 261 VAL A O 1
ATOM 2157 N N . HIS A 1 262 ? -34.223 -10.734 44.234 1.00 66.25 262 HIS A N 1
ATOM 2158 C CA . HIS A 1 262 ? -33.833 -9.408 44.715 1.00 66.25 262 HIS A CA 1
ATOM 2159 C C . HIS A 1 262 ? -34.883 -8.355 44.305 1.00 66.25 262 HIS A C 1
ATOM 2161 O O . HIS A 1 262 ? -35.343 -8.408 43.163 1.00 66.25 262 HIS A O 1
ATOM 2167 N N . PRO A 1 263 ? -35.250 -7.387 45.173 1.00 64.94 263 PRO A N 1
ATOM 2168 C CA . PRO A 1 263 ? -36.205 -6.320 44.831 1.00 64.94 263 PRO A CA 1
ATOM 2169 C C . PRO A 1 263 ? -35.827 -5.543 43.563 1.00 64.94 263 PRO A C 1
ATOM 2171 O O . PRO A 1 263 ? -36.682 -5.168 42.772 1.00 64.94 263 PRO A O 1
ATOM 2174 N N . ASP A 1 264 ? -34.524 -5.363 43.351 1.00 63.94 264 ASP A N 1
ATOM 2175 C CA . ASP A 1 264 ? -33.959 -4.627 42.216 1.00 63.94 264 ASP A CA 1
ATOM 2176 C C . ASP A 1 264 ? -33.560 -5.502 41.014 1.00 63.94 264 ASP A C 1
ATOM 2178 O O . ASP A 1 264 ? -32.851 -5.026 40.134 1.00 63.94 264 ASP A O 1
ATOM 2182 N N . LYS A 1 265 ? -33.985 -6.772 40.943 1.00 61.91 265 LYS A N 1
ATOM 2183 C CA . LYS A 1 265 ? -33.562 -7.697 39.869 1.00 61.91 265 LYS A CA 1
ATOM 2184 C C . LYS A 1 265 ? -33.936 -7.256 38.443 1.00 61.91 265 LYS A C 1
ATOM 2186 O O . LYS A 1 265 ? -33.405 -7.795 37.487 1.00 61.91 265 LYS A O 1
ATOM 2191 N N . ASN A 1 266 ? -34.874 -6.321 38.304 1.00 61.94 266 ASN A N 1
ATOM 2192 C CA . ASN A 1 266 ? -35.333 -5.806 37.013 1.00 61.94 266 ASN A CA 1
ATOM 2193 C C . ASN A 1 266 ? -34.723 -4.435 36.673 1.00 61.94 266 ASN A C 1
ATOM 2195 O O . ASN A 1 266 ? -35.127 -3.837 35.680 1.00 61.94 266 ASN A O 1
ATOM 2199 N N . LYS A 1 267 ? -33.822 -3.889 37.505 1.00 66.06 267 LYS A N 1
ATOM 2200 C CA . LYS A 1 267 ? -33.169 -2.614 37.185 1.00 66.06 267 LYS A CA 1
ATOM 2201 C C . LYS A 1 267 ? -32.159 -2.821 36.069 1.00 66.06 267 LYS A C 1
ATOM 2203 O O . LYS A 1 267 ? -31.284 -3.665 36.196 1.00 66.06 267 LYS A O 1
ATOM 2208 N N . GLU A 1 268 ? -32.279 -2.030 35.016 1.00 65.81 268 GLU A N 1
ATOM 2209 C CA . GLU A 1 268 ? -31.397 -2.066 33.856 1.00 65.81 268 GLU A CA 1
ATOM 2210 C C . GLU A 1 268 ? -30.123 -1.260 34.134 1.00 65.81 268 GLU A C 1
ATOM 2212 O O . GLU A 1 268 ? -30.171 -0.158 34.677 1.00 65.81 268 GLU A O 1
ATOM 2217 N N . MET A 1 269 ? -28.983 -1.868 33.831 1.00 74.88 269 MET A N 1
ATOM 2218 C CA . MET A 1 269 ? -27.651 -1.270 33.900 1.00 74.88 269 MET A CA 1
ATOM 2219 C C . MET A 1 269 ? -27.341 -0.673 32.533 1.00 74.88 269 MET A C 1
ATOM 2221 O O . MET A 1 269 ? -27.590 -1.344 31.537 1.00 74.88 269 MET A O 1
ATOM 2225 N N . ASP A 1 270 ? -26.776 0.534 32.484 1.00 75.50 270 ASP A N 1
ATOM 2226 C CA . ASP A 1 270 ? -26.462 1.154 31.190 1.00 75.50 270 ASP A CA 1
ATOM 2227 C C . ASP A 1 270 ? -25.429 0.322 30.424 1.00 75.50 270 ASP A C 1
ATOM 2229 O O . ASP A 1 270 ? -25.548 0.111 29.225 1.00 75.50 270 ASP A O 1
ATOM 2233 N N . LEU A 1 271 ? -24.406 -0.172 31.126 1.00 78.38 271 LEU A N 1
ATOM 2234 C CA . LEU A 1 271 ? -23.350 -0.988 30.542 1.00 78.38 271 LEU A CA 1
ATOM 2235 C C . LEU A 1 271 ? -22.835 -2.020 31.546 1.00 78.38 271 LEU A C 1
ATOM 2237 O O . LEU A 1 271 ? -22.426 -1.689 32.665 1.00 78.38 271 LEU A O 1
ATOM 2241 N N . PHE A 1 272 ? -22.765 -3.274 31.105 1.00 79.12 272 PHE A N 1
ATOM 2242 C CA . PHE A 1 272 ? -22.100 -4.346 31.834 1.00 79.12 272 PHE A CA 1
ATOM 2243 C C . PHE A 1 272 ? -21.140 -5.105 30.942 1.00 79.12 272 PHE A C 1
ATOM 2245 O O . PHE A 1 272 ? -21.519 -5.745 29.967 1.00 79.12 272 PHE A O 1
ATOM 2252 N N . ILE A 1 273 ? -19.869 -5.033 31.312 1.00 75.56 273 ILE A N 1
ATOM 2253 C CA . ILE A 1 273 ? -18.783 -5.619 30.552 1.00 75.56 273 ILE A CA 1
ATOM 2254 C C . ILE A 1 273 ? -18.246 -6.802 31.341 1.00 75.56 273 ILE A C 1
ATOM 2256 O O . ILE A 1 273 ? -17.549 -6.636 32.350 1.00 75.56 273 ILE A O 1
ATOM 2260 N N . ALA A 1 274 ? -18.544 -8.004 30.857 1.00 71.31 274 ALA A N 1
ATOM 2261 C CA . ALA A 1 274 ? -17.987 -9.223 31.411 1.00 71.31 274 ALA A CA 1
ATOM 2262 C C . ALA A 1 274 ? -16.684 -9.584 30.691 1.00 71.31 274 ALA A C 1
ATOM 2264 O O . ALA A 1 274 ? -16.707 -9.894 29.503 1.00 71.31 274 ALA A O 1
ATOM 2265 N N . GLN A 1 275 ? -15.536 -9.567 31.378 1.00 68.31 275 GLN A N 1
ATOM 2266 C CA . GLN A 1 275 ? -14.275 -9.989 30.759 1.00 68.31 275 GLN A CA 1
ATOM 2267 C C . GLN A 1 275 ? -14.214 -11.523 30.657 1.00 68.31 275 GLN A C 1
ATOM 2269 O O . GLN A 1 275 ? -14.405 -12.229 31.647 1.00 68.31 275 GLN A O 1
ATOM 2274 N N . LYS A 1 276 ? -13.854 -12.057 29.481 1.00 59.34 276 LYS A N 1
ATOM 2275 C CA . LYS A 1 276 ? -13.509 -13.479 29.332 1.00 59.34 276 LYS A CA 1
ATOM 2276 C C . LYS A 1 276 ? -12.148 -13.760 29.972 1.00 59.34 276 LYS A C 1
ATOM 2278 O O . LYS A 1 276 ? -11.133 -13.188 29.575 1.00 59.34 276 LYS A O 1
ATOM 2283 N N . GLY A 1 277 ? -12.138 -14.699 30.914 1.00 64.06 277 GLY A N 1
ATOM 2284 C CA . GLY A 1 277 ? -10.938 -15.221 31.567 1.00 64.06 277 GLY A CA 1
ATOM 2285 C C . GLY A 1 277 ? -10.661 -14.594 32.933 1.00 64.06 277 GLY A C 1
ATOM 2286 O O . GLY A 1 277 ? -11.234 -13.572 33.305 1.00 64.06 277 GLY A O 1
ATOM 2287 N N . PHE A 1 278 ? -9.779 -15.236 33.693 1.00 70.50 278 PHE A N 1
ATOM 2288 C CA . PHE A 1 278 ? -9.377 -14.778 35.017 1.00 70.50 278 PHE A CA 1
ATOM 2289 C C . PHE A 1 278 ? -8.178 -13.823 34.933 1.00 70.50 278 PHE A C 1
ATOM 2291 O O . PHE A 1 278 ? -7.299 -13.954 34.080 1.00 70.50 278 PHE A O 1
ATOM 2298 N N . ARG A 1 279 ? -8.127 -12.869 35.855 1.00 77.75 279 ARG A N 1
ATOM 2299 C CA . ARG A 1 279 ? -6.926 -12.120 36.227 1.00 77.75 279 ARG A CA 1
ATOM 2300 C C . ARG A 1 279 ? -6.269 -12.807 37.413 1.00 77.75 279 ARG A C 1
ATOM 2302 O O . ARG A 1 279 ? -6.938 -13.521 38.149 1.00 77.75 279 ARG A O 1
ATOM 2309 N N . VAL A 1 280 ? -4.975 -12.587 37.582 1.00 81.31 280 VAL A N 1
ATOM 2310 C CA . VAL A 1 280 ? -4.222 -13.049 38.749 1.00 81.31 280 VAL A CA 1
ATOM 2311 C C . VAL A 1 280 ? -3.966 -11.825 39.621 1.00 81.31 280 VAL A C 1
ATOM 2313 O O . VAL A 1 280 ? -3.520 -10.799 39.105 1.00 81.31 280 VAL A O 1
ATOM 2316 N N . GLY A 1 281 ? -4.384 -11.885 40.884 1.00 83.06 281 GLY A N 1
ATOM 2317 C CA . GLY A 1 281 ? -4.132 -10.835 41.870 1.00 83.06 281 GLY A CA 1
ATOM 2318 C C . GLY A 1 281 ? -2.704 -10.889 42.400 1.00 83.06 281 GLY A C 1
ATOM 2319 O O . GLY A 1 281 ? -1.984 -11.851 42.150 1.00 83.06 281 GLY A O 1
ATOM 2320 N N . ASP A 1 282 ? -2.317 -9.879 43.178 1.00 86.00 282 ASP A N 1
ATOM 2321 C CA . ASP A 1 282 ? -1.008 -9.850 43.853 1.00 86.00 282 ASP A CA 1
ATOM 2322 C C . ASP A 1 282 ? -0.841 -11.009 44.857 1.00 86.00 282 ASP A C 1
ATOM 2324 O O . ASP A 1 282 ? 0.268 -11.327 45.275 1.00 86.00 282 ASP A O 1
ATOM 2328 N N . ASP A 1 283 ? -1.947 -11.656 45.236 1.00 89.75 283 ASP A N 1
ATOM 2329 C CA . ASP A 1 283 ? -2.007 -12.850 46.077 1.00 89.75 283 ASP A CA 1
ATOM 2330 C C . ASP A 1 283 ? -1.999 -14.171 45.278 1.00 89.75 283 ASP A C 1
ATOM 2332 O O . ASP A 1 283 ? -2.356 -15.217 45.822 1.00 89.75 283 ASP A O 1
ATOM 2336 N N . ASP A 1 284 ? -1.643 -14.124 43.988 1.00 86.75 284 ASP A N 1
ATOM 2337 C CA . ASP A 1 284 ? -1.676 -15.232 43.020 1.00 86.75 284 ASP A CA 1
ATOM 2338 C C . ASP A 1 284 ? -3.060 -15.879 42.820 1.00 86.75 284 ASP A C 1
ATOM 2340 O O . ASP A 1 284 ? -3.204 -16.913 42.152 1.00 86.75 284 ASP A O 1
ATOM 2344 N N . LYS A 1 285 ? -4.131 -15.264 43.338 1.00 84.12 285 LYS A N 1
ATOM 2345 C CA . LYS A 1 285 ? -5.481 -15.800 43.165 1.00 84.12 285 LYS A CA 1
ATOM 2346 C C . LYS A 1 285 ? -6.091 -15.358 41.854 1.00 84.12 285 LYS A C 1
ATOM 2348 O O . LYS A 1 285 ? -6.048 -14.194 41.454 1.00 84.12 285 LYS A O 1
ATOM 2353 N N . LYS A 1 286 ? -6.732 -16.326 41.204 1.00 78.00 286 LYS A N 1
ATOM 2354 C CA . LYS A 1 286 ? -7.529 -16.101 40.006 1.00 78.00 286 LYS A CA 1
ATOM 2355 C C . LYS A 1 286 ? -8.840 -15.424 40.387 1.00 78.00 286 LYS A C 1
ATOM 2357 O O . LYS A 1 286 ? -9.584 -15.947 41.210 1.00 78.00 286 LYS A O 1
ATOM 2362 N N . TYR A 1 287 ? -9.144 -14.297 39.758 1.00 76.00 287 TYR A N 1
ATOM 2363 C CA . TYR A 1 287 ? -10.426 -13.617 39.901 1.00 76.00 287 TYR A CA 1
ATOM 2364 C C . TYR A 1 287 ? -10.956 -13.183 38.540 1.00 76.00 287 TYR A C 1
ATOM 2366 O O . TYR A 1 287 ? -10.204 -12.784 37.653 1.00 76.00 287 TYR A O 1
ATOM 2374 N N . PHE A 1 288 ? -12.268 -13.239 38.362 1.00 73.50 288 PHE A N 1
ATOM 2375 C CA . PHE A 1 288 ? -12.905 -12.677 37.178 1.00 73.50 288 PHE A CA 1
ATOM 2376 C C . PHE A 1 288 ? -13.160 -11.190 37.394 1.00 73.50 288 PHE A C 1
ATOM 2378 O O . PHE A 1 288 ? -13.570 -10.772 38.477 1.00 73.50 288 PHE A O 1
ATOM 2385 N N . HIS A 1 289 ? -12.893 -10.388 36.369 1.00 77.50 289 HIS A N 1
ATOM 2386 C CA . HIS A 1 289 ? -13.026 -8.941 36.450 1.00 77.50 289 HIS A CA 1
ATOM 2387 C C . HIS A 1 289 ? -14.150 -8.472 35.534 1.00 77.50 289 HIS A C 1
ATOM 2389 O O . HIS A 1 289 ? -14.029 -8.539 34.314 1.00 77.50 289 HIS A O 1
ATOM 2395 N N . HIS A 1 290 ? -15.222 -7.981 36.144 1.00 77.12 290 HIS A N 1
ATOM 2396 C CA . HIS A 1 290 ? -16.395 -7.458 35.450 1.00 77.12 290 HIS A CA 1
ATOM 2397 C C . HIS A 1 290 ? -16.553 -5.982 35.785 1.00 77.12 290 HIS A C 1
ATOM 2399 O O . HIS A 1 290 ? -16.264 -5.571 36.912 1.00 77.12 290 HIS A O 1
ATOM 2405 N N . VAL A 1 291 ? -16.994 -5.190 34.813 1.00 80.44 291 VAL A N 1
ATOM 2406 C CA . VAL A 1 291 ? -17.143 -3.741 34.960 1.00 80.44 291 VAL A CA 1
ATOM 2407 C C . VAL A 1 291 ? -18.609 -3.379 34.771 1.00 80.44 291 VAL A C 1
ATOM 2409 O O . VAL A 1 291 ? -19.199 -3.686 33.740 1.00 80.44 291 VAL A O 1
ATOM 2412 N N . VAL A 1 292 ? -19.188 -2.727 35.776 1.00 81.38 292 VAL A N 1
ATOM 2413 C CA . VAL A 1 292 ? -20.511 -2.099 35.691 1.00 81.38 292 VAL A CA 1
ATOM 2414 C C . VAL A 1 292 ? -20.283 -0.608 35.499 1.00 81.38 292 VAL A C 1
ATOM 2416 O O . VAL A 1 292 ? -19.552 0.001 36.284 1.00 81.38 292 VAL A O 1
ATOM 2419 N N . ILE A 1 293 ? -20.892 -0.030 34.472 1.00 83.62 293 ILE A N 1
ATOM 2420 C CA . ILE A 1 293 ? -20.790 1.394 34.166 1.00 83.62 293 ILE A CA 1
ATOM 2421 C C . ILE A 1 293 ? -22.198 1.974 34.165 1.00 83.62 293 ILE A C 1
ATOM 2423 O O . ILE A 1 293 ? -23.081 1.483 33.471 1.00 83.62 293 ILE A O 1
ATOM 2427 N N . GLU A 1 294 ? -22.370 3.029 34.955 1.00 86.69 294 GLU A N 1
ATOM 2428 C CA . GLU A 1 294 ? -23.550 3.887 34.928 1.00 86.69 294 GLU A CA 1
ATOM 2429 C C . GLU A 1 294 ? -23.165 5.180 34.211 1.00 86.69 294 GLU A C 1
ATOM 2431 O O . GLU A 1 294 ? -22.161 5.823 34.541 1.00 86.69 294 GLU A O 1
ATOM 2436 N N . LEU A 1 295 ? -23.958 5.553 33.222 1.00 87.62 295 LEU A N 1
ATOM 2437 C CA . LEU A 1 295 ? -23.795 6.735 32.406 1.00 87.62 295 LEU A CA 1
ATOM 2438 C C . LEU A 1 295 ? -24.829 7.772 32.820 1.00 87.62 295 LEU A C 1
ATOM 2440 O O . LEU A 1 295 ? -25.958 7.468 33.185 1.00 87.62 295 LEU A O 1
ATOM 2444 N N . LYS A 1 296 ? -24.441 9.044 32.769 1.00 89.38 296 LYS A N 1
ATOM 2445 C CA . LYS A 1 296 ? -25.371 10.157 32.952 1.00 89.38 296 LYS A CA 1
ATOM 2446 C C . LYS A 1 296 ? -25.157 11.194 31.872 1.00 89.38 296 LYS A C 1
ATOM 2448 O O . LYS A 1 296 ? -24.043 11.375 31.373 1.00 89.38 296 LYS A O 1
ATOM 2453 N N . ARG A 1 297 ? -26.230 11.902 31.513 1.00 89.38 297 ARG A N 1
ATOM 2454 C CA . ARG A 1 297 ? -26.127 13.065 30.617 1.00 89.38 297 ARG A CA 1
ATOM 2455 C C . ARG A 1 297 ? -25.104 14.068 31.162 1.00 89.38 297 ARG A C 1
ATOM 2457 O O . ARG A 1 297 ? -25.074 14.279 32.374 1.00 89.38 297 ARG A O 1
ATOM 2464 N N . PRO A 1 298 ? -24.354 14.786 30.308 1.00 88.38 298 PRO A N 1
ATOM 2465 C CA . PRO A 1 298 ? -23.287 15.677 30.767 1.00 88.38 298 PRO A CA 1
ATOM 2466 C C . PRO A 1 298 ? -23.792 16.833 31.639 1.00 88.38 298 PRO A C 1
ATOM 2468 O O . PRO A 1 298 ? -23.055 17.379 32.452 1.00 88.38 298 PRO A O 1
ATOM 2471 N N . SER A 1 299 ? -25.063 17.211 31.477 1.00 86.38 299 SER A N 1
ATOM 2472 C CA . SER A 1 299 ? -25.724 18.240 32.282 1.00 86.38 299 SER A CA 1
ATOM 2473 C C . SER A 1 299 ? -26.048 17.798 33.715 1.00 86.38 299 SER A C 1
ATOM 2475 O O . SER A 1 299 ? -26.443 18.632 34.529 1.00 86.38 299 SER A O 1
ATOM 2477 N N . ILE A 1 300 ? -25.949 16.502 34.026 1.00 87.31 300 ILE A N 1
ATOM 2478 C CA . ILE A 1 300 ? -26.238 15.946 35.349 1.00 87.31 300 ILE A CA 1
ATOM 2479 C C . ILE A 1 300 ? -24.943 15.926 36.160 1.00 87.31 300 ILE A C 1
ATOM 2481 O O . ILE A 1 300 ? -23.949 15.322 35.765 1.00 87.31 300 ILE A O 1
ATOM 2485 N N . LYS A 1 301 ? -24.962 16.573 37.328 1.00 87.69 301 LYS A N 1
ATOM 2486 C CA . LYS A 1 301 ? -23.885 16.435 38.311 1.00 87.69 301 LYS A CA 1
ATOM 2487 C C . LYS A 1 301 ? -24.087 15.134 39.080 1.00 87.69 301 LYS A C 1
ATOM 2489 O O . LYS A 1 301 ? -25.139 14.953 39.684 1.00 87.69 301 LYS A O 1
ATOM 2494 N N . LEU A 1 302 ? -23.074 14.273 39.067 1.00 89.19 302 LEU A N 1
ATOM 2495 C CA . LEU A 1 302 ? -23.072 13.028 39.832 1.00 89.19 302 LEU A CA 1
ATOM 2496 C C . LEU A 1 302 ? -23.090 13.326 41.338 1.00 89.19 302 LEU A C 1
ATOM 2498 O O . LEU A 1 302 ? -22.343 14.188 41.808 1.00 89.19 302 LEU A O 1
ATOM 2502 N N . GLY A 1 303 ? -23.920 12.603 42.085 1.00 91.00 303 GLY A N 1
ATOM 2503 C CA . GLY A 1 303 ? -24.021 12.704 43.536 1.00 91.00 303 GLY A CA 1
ATOM 2504 C C . GLY A 1 303 ? -24.387 11.372 44.194 1.00 91.00 303 GLY A C 1
ATOM 2505 O O . GLY A 1 303 ? -24.151 10.289 43.654 1.00 91.00 303 GLY A O 1
ATOM 2506 N N . ASP A 1 304 ? -24.969 11.448 45.393 1.00 92.88 304 ASP A N 1
ATOM 2507 C CA . ASP A 1 304 ? -25.250 10.263 46.216 1.00 92.88 304 ASP A CA 1
ATOM 2508 C C . ASP A 1 304 ? -26.241 9.292 45.568 1.00 92.88 304 ASP A C 1
ATOM 2510 O O . ASP A 1 304 ? -26.163 8.086 45.803 1.00 92.88 304 ASP A O 1
ATOM 2514 N N . LYS A 1 305 ? -27.160 9.796 44.735 1.00 89.38 305 LYS A N 1
ATOM 2515 C CA . LYS A 1 305 ? -28.161 8.970 44.048 1.00 89.38 305 LYS A CA 1
ATOM 2516 C C . LYS A 1 305 ? -27.501 8.005 43.067 1.00 89.38 305 LYS A C 1
ATOM 2518 O O . LYS A 1 305 ? -27.761 6.805 43.131 1.00 89.38 305 LYS A O 1
ATOM 2523 N N . GLU A 1 306 ? -26.613 8.511 42.218 1.00 89.56 306 GLU A N 1
ATOM 2524 C CA . GLU A 1 306 ? -25.896 7.722 41.214 1.00 89.56 306 GLU A CA 1
ATOM 2525 C C . GLU A 1 306 ? -24.910 6.754 41.885 1.00 89.56 306 GLU A C 1
ATOM 2527 O O . GLU A 1 306 ? -24.810 5.585 41.510 1.00 89.56 306 GLU A O 1
ATOM 2532 N N . LEU A 1 307 ? -24.243 7.189 42.961 1.00 89.69 307 LEU A N 1
ATOM 2533 C CA . LEU A 1 307 ? -23.398 6.298 43.758 1.00 89.69 307 LEU A CA 1
ATOM 2534 C C . LEU A 1 307 ? -24.209 5.153 44.382 1.00 89.69 307 LEU A C 1
ATOM 2536 O O . LEU A 1 307 ? -23.766 4.000 44.394 1.00 89.69 307 LEU A O 1
ATOM 2540 N N . GLN A 1 308 ? -25.395 5.455 44.913 1.00 89.62 308 GLN A N 1
ATOM 2541 C CA . GLN A 1 308 ? -26.273 4.449 45.501 1.00 89.62 308 GLN A CA 1
ATOM 2542 C C . GLN A 1 308 ? -26.799 3.469 44.445 1.00 89.62 308 GLN A C 1
ATOM 2544 O O . GLN A 1 308 ? -26.956 2.283 44.744 1.00 89.62 308 GLN A O 1
ATOM 2549 N N . GLN A 1 309 ? -27.011 3.922 43.209 1.00 85.62 309 GLN A N 1
ATOM 2550 C CA . GLN A 1 309 ? -27.389 3.071 42.082 1.00 85.62 309 GLN A CA 1
ATOM 2551 C C . GLN A 1 309 ? -26.305 2.025 41.782 1.00 85.62 309 GLN A C 1
ATOM 2553 O O . GLN A 1 309 ? -26.588 0.827 41.826 1.00 85.62 309 GLN A O 1
ATOM 2558 N N . ILE A 1 310 ? -25.040 2.443 41.648 1.00 88.12 310 ILE A N 1
ATOM 2559 C CA . ILE A 1 310 ? -23.903 1.525 41.443 1.00 88.12 310 ILE A CA 1
ATOM 2560 C C . ILE A 1 310 ? -23.748 0.549 42.622 1.00 88.12 310 ILE A C 1
ATOM 2562 O O . ILE A 1 310 ? -23.546 -0.653 42.427 1.00 88.12 310 ILE A O 1
ATOM 2566 N N . LYS A 1 311 ? -23.875 1.037 43.866 1.00 88.25 311 LYS A N 1
ATOM 2567 C CA . LYS A 1 311 ? -23.837 0.179 45.067 1.00 88.25 311 LYS A CA 1
ATOM 2568 C C . LYS A 1 311 ? -24.953 -0.863 45.059 1.00 88.25 311 LYS A C 1
ATOM 2570 O O . LYS A 1 311 ? -24.721 -2.002 45.459 1.00 88.25 311 LYS A O 1
ATOM 2575 N N . THR A 1 312 ? -26.142 -0.488 44.593 1.00 85.56 312 THR A N 1
ATOM 2576 C CA . THR A 1 312 ? -27.281 -1.403 44.477 1.00 85.56 312 THR A CA 1
ATOM 2577 C C . THR A 1 312 ? -26.949 -2.529 43.503 1.00 85.56 312 THR A C 1
ATOM 2579 O O . THR A 1 312 ? -27.037 -3.690 43.894 1.00 85.56 312 THR A O 1
ATOM 2582 N N . TYR A 1 313 ? -26.457 -2.216 42.299 1.00 83.44 313 TYR A N 1
ATOM 2583 C CA . TYR A 1 313 ? -26.045 -3.231 41.319 1.00 83.44 313 TYR A CA 1
ATOM 2584 C C . TYR A 1 313 ? -24.972 -4.169 41.863 1.00 83.44 313 TYR A C 1
ATOM 2586 O O . TYR A 1 313 ? -25.112 -5.388 41.768 1.00 83.44 313 TYR A O 1
ATOM 2594 N N . LYS A 1 314 ? -23.941 -3.614 42.514 1.00 84.25 314 LYS A N 1
ATOM 2595 C CA . LYS A 1 314 ? -22.899 -4.405 43.179 1.00 84.25 314 LYS A CA 1
ATOM 2596 C C . LYS A 1 314 ? -23.497 -5.391 44.183 1.00 84.25 314 LYS A C 1
ATOM 2598 O O . LYS A 1 314 ? -23.093 -6.549 44.195 1.00 84.25 314 LYS A O 1
ATOM 2603 N N . ASN A 1 315 ? -24.443 -4.952 45.012 1.00 83.69 315 ASN A N 1
ATOM 2604 C CA . ASN A 1 315 ? -25.070 -5.807 46.020 1.00 83.69 315 ASN A CA 1
ATOM 2605 C C . ASN A 1 315 ? -25.916 -6.921 45.386 1.00 83.69 315 ASN A C 1
ATOM 2607 O O . ASN A 1 315 ? -25.868 -8.053 45.868 1.00 83.69 315 ASN A O 1
ATOM 2611 N N . VAL A 1 316 ? -26.645 -6.635 44.298 1.00 79.75 316 VAL A N 1
ATOM 2612 C CA . VAL A 1 316 ? -27.425 -7.661 43.582 1.00 79.75 316 VAL A CA 1
ATOM 2613 C C . VAL A 1 316 ? -26.504 -8.717 42.973 1.00 79.75 316 VAL A C 1
ATOM 2615 O O . VAL A 1 316 ? -26.721 -9.909 43.186 1.00 79.75 316 VAL A O 1
ATOM 2618 N N . ILE A 1 317 ? -25.448 -8.286 42.275 1.00 77.50 317 ILE A N 1
ATOM 2619 C CA . ILE A 1 317 ? -24.460 -9.182 41.658 1.00 77.50 317 ILE A CA 1
ATOM 2620 C C . ILE A 1 317 ? -23.742 -10.005 42.733 1.00 77.50 317 ILE A C 1
ATOM 2622 O O . ILE A 1 317 ? -23.624 -11.218 42.597 1.00 77.50 317 ILE A O 1
ATOM 2626 N N . ALA A 1 318 ? -23.310 -9.375 43.830 1.00 78.56 318 ALA A N 1
ATOM 2627 C CA . ALA A 1 318 ? -22.652 -10.072 44.930 1.00 78.56 318 ALA A CA 1
ATOM 2628 C C . ALA A 1 318 ? -23.561 -11.144 45.542 1.00 78.56 318 ALA A C 1
ATOM 2630 O O . ALA A 1 318 ? -23.118 -12.268 45.736 1.00 78.56 318 ALA A O 1
ATOM 2631 N N . LYS A 1 319 ? -24.840 -10.835 45.791 1.00 76.75 319 LYS A N 1
ATOM 2632 C CA . LYS A 1 319 ? -25.797 -11.815 46.321 1.00 76.75 319 LYS A CA 1
ATOM 2633 C C . LYS A 1 319 ? -26.021 -12.986 45.360 1.00 76.75 319 LYS A C 1
ATOM 2635 O O . LYS A 1 319 ? -26.159 -14.111 45.819 1.00 76.75 319 LYS A O 1
ATOM 2640 N N . ALA A 1 320 ? -26.061 -12.725 44.055 1.00 70.62 320 ALA A N 1
ATOM 2641 C CA . ALA A 1 320 ? -26.247 -13.758 43.039 1.00 70.62 320 ALA A CA 1
ATOM 2642 C C . ALA A 1 320 ? -25.009 -14.650 42.833 1.00 70.62 320 ALA A C 1
ATOM 2644 O O . ALA A 1 320 ? -25.153 -15.800 42.436 1.00 70.62 320 ALA A O 1
ATOM 2645 N N . LEU A 1 321 ? -23.809 -14.125 43.100 1.00 68.12 321 LEU A N 1
ATOM 2646 C CA . LEU A 1 321 ? -22.535 -14.844 42.982 1.00 68.12 321 LEU A CA 1
ATOM 2647 C C . LEU A 1 321 ? -22.047 -15.458 44.302 1.00 68.12 321 LEU A C 1
ATOM 2649 O O . LEU A 1 321 ? -20.984 -16.072 44.322 1.00 68.12 321 LEU A O 1
ATOM 2653 N N . LEU A 1 322 ? -22.763 -15.281 45.415 1.00 61.22 322 LEU A N 1
ATOM 2654 C CA . LEU A 1 322 ? -22.428 -15.981 46.650 1.00 61.22 322 LEU A CA 1
ATOM 2655 C C . LEU A 1 322 ? -22.867 -17.447 46.519 1.00 61.22 322 LEU A C 1
ATOM 2657 O O . LEU A 1 322 ? -24.044 -17.693 46.243 1.00 61.22 322 LEU A O 1
ATOM 2661 N N . PRO A 1 323 ? -21.963 -18.422 46.722 1.00 52.56 323 PRO A N 1
ATOM 2662 C CA . PRO A 1 323 ? -22.379 -19.807 46.880 1.00 52.56 323 PRO A CA 1
ATOM 2663 C C . PRO A 1 323 ? -23.296 -19.897 48.108 1.00 52.56 323 PRO A C 1
ATOM 2665 O O . PRO A 1 323 ? -23.012 -19.271 49.134 1.00 52.56 323 PRO A O 1
ATOM 2668 N N . LYS A 1 324 ? -24.417 -20.614 47.976 1.00 49.22 324 LYS A N 1
ATOM 2669 C CA . LYS A 1 324 ? -25.249 -20.962 49.134 1.00 49.22 324 LYS A CA 1
ATOM 2670 C C . LYS A 1 324 ? -24.516 -21.942 50.040 1.00 49.22 324 LYS A C 1
ATOM 2672 O O . LYS A 1 324 ? -23.846 -22.847 49.493 1.00 49.22 324 LYS A O 1
#

Mean predicted aligned error: 13.98 Å

Sequence (324 aa):
MKWIILLRNKALSELNLKGFFCSAYVRSDWFDDFGGNADLLSGDKHTESDVFVQILANAKSRLRQEYINFRNSAADLLIEQYLAEGVFPEMKGDNVVLNEFHRKQLISTIKTIYEAEPSVFSKQLNKSQKKILIKLLDRIVQSNRLSELFDVLDGVVSLTEDDMCRISNLLQRTSLENITKTVEHIRDRLDIIQNFKSLIYQHQRFALEVPHIQKCIESNLWLFGEKYHLLTSEEDKFEQALINLLEFHKKDNYYDKEPIVHPDKNKEMDLFIAQKGFRVGDDDKKYFHHVVIELKRPSIKLGDKELQQIKTYKNVIAKALLPK

Organism: Vibrio cholerae (NCBI:txid666)

Foldseek 3Di:
DDDDPPPLEDDDAPLPPAPDDFDDDDDDVLCVQAPEDDDPPGPCHYCPHPVNVVVVVVRNVVRVVVSVVVLLVVLVVLVVVCVVLVLADDQDDDPPVVSVVLVVQLSVVSSVVCSVHVCLVPPPDDSVSSSVVSVVSSCVSPDPPVVVVVVVVVVQVPDDPVVVVVVVVVVVPDPPVVVVVVVVVVVVVVVLVVVLCCLLPVVLVPNDWQPHPLVSCVCPVCVVNPQQNVDDDDQDFQQRLLVVVVVLCVVPVFADPDRQDDPCSRPGFSDKGWGPFFDQDPVRDTDTDIDGDHTDRSPDDDDDVVVVVVVSSVVSSVVRPDGD

pLDDT: mean 80.46, std 14.02, range [24.0, 96.88]

Secondary structure (DSSP, 8-state):
-------------TT--SS---------GGGGG---S--TT--S-STTSHHHHHHHHHHHHHHHHHHHHHHHHHHHHHHHHHHHTT-SPPPPSS-HHHHHHHHHHHHHHHHHHHHH-GGGG-TT--HHHHHHHHHHHHHHHH-S-HHHHHHHHHHHHT--HHHHHHHHHHHTTS-HHHHHHHHHHHHHHHHHHHHHHHHHHT-TTT--IIIIIIHHHHTTGGGG-GGGTT---S---HHHHHHHHHHHHTTSS----PPP--TTTTPPPSEEEEEEEEEE-TTS-EEEEEEEE----TTSPP-HHHHHHHHHHHHHHHHHHS--